Protein AF-A0AAW0B355-F1 (afdb_monomer)

Organism: NCBI:txid297713

Secondary structure (DSSP, 8-state):
---HHHHHHHHHHHHHHHHHHHHHHHHHHTT--------HHHHS-HHHHTTT-SSPPPP-PPP------TTS-TTSPPPPPPSS----SSS-HHHHTTS--EEEE--HHHHHHHHHHHTT--GGG----HHHHHHHHHHT--HHHHHHHHHHHHT-SS-PPEEEEHHHHHHSHHHHHHHHHHHHT--GGG--SB--TTSSHHHHTTTSHHHHHHHHHHHHT-SB--GGG--SS---HHHHHHHHHHHT-HHHHHHHHHHHHHHHHHHHHHHTTB-

pLDDT: mean 82.06, std 14.09, range [40.12, 98.19]

Structure (mmCIF, N/CA/C/O backbone):
data_AF-A0AAW0B355-F1
#
_entry.id   AF-A0AAW0B355-F1
#
loop_
_atom_site.group_PDB
_atom_site.id
_atom_site.type_symbol
_atom_site.label_atom_id
_atom_site.label_alt_id
_atom_site.label_comp_id
_atom_site.label_asym_id
_atom_site.label_entity_id
_atom_site.label_seq_id
_atom_site.pdbx_PDB_ins_code
_atom_site.Cartn_x
_atom_site.Cartn_y
_atom_site.Cartn_z
_atom_site.occupancy
_atom_site.B_iso_or_equiv
_atom_site.auth_seq_id
_atom_site.auth_comp_id
_atom_site.auth_asym_id
_atom_site.auth_atom_id
_atom_site.pdbx_PDB_model_num
ATOM 1 N N . MET A 1 1 ? 23.247 18.434 1.812 1.00 53.25 1 MET A N 1
ATOM 2 C CA . MET A 1 1 ? 24.170 17.277 1.767 1.00 53.25 1 MET A CA 1
ATOM 3 C C . MET A 1 1 ? 23.569 16.167 2.610 1.00 53.25 1 MET A C 1
ATOM 5 O O . MET A 1 1 ? 23.029 16.484 3.659 1.00 53.25 1 MET A O 1
ATOM 9 N N . VAL A 1 2 ? 23.622 14.916 2.149 1.00 69.69 2 VAL A N 1
ATOM 10 C CA . VAL A 1 2 ? 23.112 13.751 2.893 1.00 69.69 2 VAL A CA 1
ATOM 11 C C . VAL A 1 2 ? 24.153 13.313 3.929 1.00 69.69 2 VAL A C 1
ATOM 13 O O . VAL A 1 2 ? 25.317 13.128 3.566 1.00 69.69 2 VAL A O 1
ATOM 16 N N . GLY A 1 3 ? 23.743 13.156 5.190 1.00 64.62 3 GLY A N 1
ATOM 17 C CA . GLY A 1 3 ? 24.621 12.745 6.291 1.00 64.62 3 GLY A CA 1
ATOM 18 C C . GLY A 1 3 ? 25.192 11.322 6.136 1.00 64.62 3 GLY A C 1
ATOM 19 O O . GLY A 1 3 ? 24.607 10.492 5.430 1.00 64.62 3 GLY A O 1
ATOM 20 N N . PRO A 1 4 ? 26.353 11.021 6.747 1.00 66.81 4 PRO A N 1
ATOM 21 C CA . PRO A 1 4 ? 27.031 9.722 6.630 1.00 66.81 4 PRO A CA 1
ATOM 22 C C . PRO A 1 4 ? 26.193 8.530 7.136 1.00 66.81 4 PRO A C 1
ATOM 24 O O . PRO A 1 4 ? 26.295 7.423 6.600 1.00 66.81 4 PRO A O 1
ATOM 27 N N . GLU A 1 5 ? 25.322 8.749 8.118 1.00 66.00 5 GLU A N 1
ATOM 28 C CA . GLU A 1 5 ? 24.354 7.775 8.626 1.00 66.00 5 GLU A CA 1
ATOM 29 C C . GLU A 1 5 ? 23.354 7.342 7.542 1.00 66.00 5 GLU A C 1
ATOM 31 O O . GLU A 1 5 ? 23.170 6.146 7.308 1.00 66.00 5 GLU A O 1
ATOM 36 N N . PHE A 1 6 ? 22.806 8.290 6.778 1.00 71.94 6 PHE A N 1
ATOM 37 C CA . PHE A 1 6 ? 21.876 8.000 5.684 1.00 71.94 6 PHE A CA 1
ATOM 38 C C . PHE A 1 6 ? 22.560 7.319 4.494 1.00 71.94 6 PHE A C 1
ATOM 40 O O . PHE A 1 6 ? 21.936 6.523 3.796 1.00 71.94 6 PHE A O 1
ATOM 47 N N . GLN A 1 7 ? 23.852 7.580 4.270 1.00 69.19 7 GLN A N 1
ATOM 48 C CA . GLN A 1 7 ? 24.634 6.850 3.265 1.00 69.19 7 GLN A CA 1
ATOM 49 C C . GLN A 1 7 ? 24.852 5.387 3.665 1.00 69.19 7 GLN A C 1
ATOM 51 O O . GLN A 1 7 ? 24.827 4.495 2.817 1.00 69.19 7 GLN A O 1
ATOM 56 N N . THR A 1 8 ? 25.071 5.133 4.956 1.00 74.81 8 THR A N 1
ATOM 57 C CA . THR A 1 8 ? 25.239 3.775 5.489 1.00 74.81 8 THR A CA 1
ATOM 58 C C . THR A 1 8 ? 23.931 2.990 5.410 1.00 74.81 8 THR A C 1
ATOM 60 O O . THR A 1 8 ? 23.942 1.834 4.980 1.00 74.81 8 THR A O 1
ATOM 63 N N . GLN A 1 9 ? 22.805 3.634 5.731 1.00 75.19 9 GLN A N 1
ATOM 64 C CA . GLN A 1 9 ? 21.480 3.035 5.589 1.00 75.19 9 GLN A CA 1
ATOM 65 C C . GLN A 1 9 ? 21.186 2.664 4.129 1.00 75.19 9 GLN A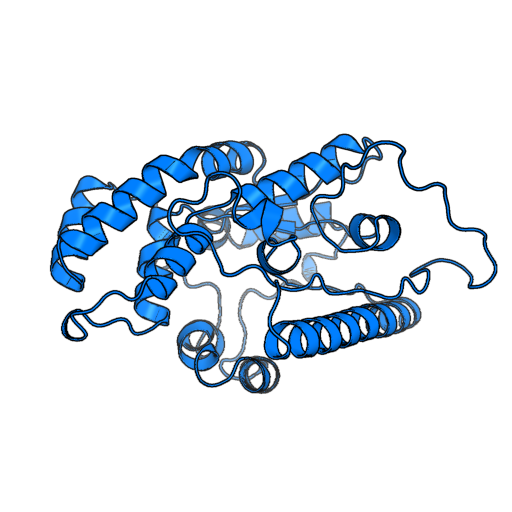 C 1
ATOM 67 O O . GLN A 1 9 ? 20.920 1.502 3.844 1.00 75.19 9 GLN A O 1
ATOM 72 N N . ALA A 1 10 ? 21.386 3.590 3.185 1.00 73.50 10 ALA A N 1
ATOM 73 C CA . ALA A 1 10 ? 21.139 3.337 1.763 1.00 73.50 10 ALA A CA 1
ATOM 74 C C . ALA A 1 10 ? 21.957 2.159 1.196 1.00 73.50 10 ALA A C 1
ATOM 76 O O . ALA A 1 10 ? 21.477 1.400 0.353 1.00 73.50 10 ALA A O 1
ATOM 77 N N . ARG A 1 11 ? 23.196 1.961 1.674 1.00 77.50 11 ARG A N 1
ATOM 78 C CA . ARG A 1 11 ? 24.010 0.783 1.316 1.00 77.50 11 ARG A CA 1
ATOM 79 C C . ARG A 1 11 ? 23.443 -0.516 1.882 1.00 77.50 11 ARG A C 1
ATOM 81 O O . ARG A 1 11 ? 23.601 -1.562 1.257 1.00 77.50 11 ARG A O 1
ATOM 88 N N . THR A 1 12 ? 22.854 -0.466 3.071 1.00 79.75 12 THR A N 1
ATOM 89 C CA . THR A 1 12 ? 22.232 -1.625 3.722 1.00 79.75 12 THR A CA 1
ATOM 90 C C . THR A 1 12 ? 20.947 -2.006 2.993 1.00 79.75 12 THR A C 1
ATOM 92 O O . THR A 1 12 ? 20.800 -3.162 2.601 1.00 79.75 12 THR A O 1
ATOM 95 N N . ASP A 1 13 ? 20.102 -1.022 2.688 1.00 80.94 13 ASP A N 1
ATOM 96 C CA . ASP A 1 13 ? 18.854 -1.207 1.942 1.00 80.94 13 ASP A CA 1
ATOM 97 C C . ASP A 1 13 ? 19.126 -1.773 0.540 1.00 80.94 13 ASP A C 1
ATOM 99 O O . ASP A 1 13 ? 18.519 -2.760 0.129 1.00 80.94 13 ASP A O 1
ATOM 103 N N . GLY A 1 14 ? 20.129 -1.237 -0.169 1.00 80.38 14 GLY A N 1
ATOM 104 C CA . GLY A 1 14 ? 20.528 -1.743 -1.489 1.00 80.38 14 GLY A CA 1
ATOM 105 C C . GLY A 1 14 ? 20.994 -3.207 -1.475 1.00 80.38 14 GLY A C 1
ATOM 106 O O . GLY A 1 14 ? 20.714 -3.968 -2.407 1.00 80.38 14 GLY A O 1
ATOM 107 N N . LYS A 1 15 ? 21.662 -3.642 -0.397 1.00 82.12 15 LYS A N 1
ATOM 108 C CA . LYS A 1 15 ? 22.041 -5.053 -0.209 1.00 82.12 15 LYS A CA 1
ATOM 109 C C . LYS A 1 15 ? 20.830 -5.939 0.066 1.00 82.12 15 LYS A C 1
ATOM 111 O O . LYS A 1 15 ? 20.765 -7.027 -0.499 1.00 82.12 15 LYS A O 1
ATOM 116 N N . ALA A 1 16 ? 19.899 -5.491 0.909 1.00 82.69 16 ALA A N 1
ATOM 117 C CA . ALA A 1 16 ? 18.675 -6.233 1.208 1.00 82.69 16 ALA A CA 1
ATOM 118 C C . ALA A 1 16 ? 17.836 -6.444 -0.061 1.00 82.69 16 ALA A C 1
ATOM 120 O O . ALA A 1 16 ? 17.438 -7.564 -0.365 1.00 82.69 16 ALA A O 1
ATOM 121 N N . LEU A 1 17 ? 17.684 -5.389 -0.859 1.00 84.06 17 LEU A N 1
ATOM 122 C CA . LEU A 1 17 ? 17.022 -5.417 -2.159 1.00 84.06 17 LEU A CA 1
ATOM 123 C C . LEU A 1 17 ? 17.674 -6.399 -3.143 1.00 84.06 17 LEU A C 1
ATOM 125 O O . LEU A 1 17 ? 16.981 -7.199 -3.769 1.00 84.06 17 LEU A O 1
ATOM 129 N N . SER A 1 18 ? 19.007 -6.390 -3.239 1.00 83.06 18 SER A N 1
ATOM 130 C CA . SER A 1 18 ? 19.736 -7.328 -4.108 1.00 83.06 18 SER A CA 1
ATOM 131 C C . SER A 1 18 ? 19.564 -8.785 -3.643 1.00 83.06 18 SER A C 1
ATOM 133 O O . SER A 1 18 ? 19.375 -9.682 -4.459 1.00 83.06 18 SER A O 1
ATOM 135 N N . LEU A 1 19 ? 19.557 -9.028 -2.326 1.00 83.81 19 LEU A N 1
ATOM 136 C CA . LEU A 1 19 ? 19.297 -10.355 -1.759 1.00 83.81 19 LEU A CA 1
ATOM 137 C C . LEU A 1 19 ? 17.866 -10.840 -2.050 1.00 83.81 19 LEU A C 1
ATOM 139 O O . LEU A 1 19 ? 17.654 -12.036 -2.249 1.00 83.81 19 LEU A O 1
ATOM 143 N N . SER A 1 20 ? 16.884 -9.936 -2.069 1.00 83.00 20 SER A N 1
ATOM 144 C CA . SER A 1 20 ? 15.511 -10.269 -2.456 1.00 83.00 20 SER A CA 1
ATOM 145 C C . SER A 1 20 ? 15.433 -10.741 -3.911 1.00 83.00 20 SER A C 1
ATOM 147 O O . SER A 1 20 ? 14.758 -11.735 -4.178 1.00 83.00 20 SER A O 1
ATOM 149 N N . GLU A 1 21 ? 16.159 -10.105 -4.839 1.00 84.75 21 GLU A N 1
ATOM 150 C CA . GLU A 1 21 ? 16.238 -10.557 -6.240 1.00 84.75 21 GLU A CA 1
ATOM 151 C C . GLU A 1 21 ? 16.854 -11.962 -6.368 1.00 84.75 21 GLU A C 1
ATOM 153 O O . GLU A 1 21 ? 16.308 -12.822 -7.070 1.00 84.75 21 GLU A O 1
ATOM 158 N N . ASP A 1 22 ? 17.931 -12.238 -5.627 1.00 83.25 22 ASP A N 1
ATOM 159 C CA . ASP A 1 22 ? 18.553 -13.567 -5.591 1.00 83.25 22 ASP A CA 1
ATOM 160 C C . ASP A 1 22 ? 17.577 -14.635 -5.063 1.00 83.25 22 ASP A C 1
ATOM 162 O O . ASP A 1 22 ? 17.434 -15.708 -5.657 1.00 83.25 22 ASP A O 1
ATOM 166 N N . LYS A 1 23 ? 16.849 -14.338 -3.977 1.00 84.88 23 LYS A N 1
ATOM 167 C CA . LYS A 1 23 ? 15.838 -15.248 -3.413 1.00 84.88 23 LYS A CA 1
ATOM 168 C C . LYS A 1 23 ? 14.703 -15.518 -4.394 1.00 84.88 23 LYS A C 1
ATOM 170 O O . LYS A 1 23 ? 14.298 -16.666 -4.539 1.00 84.88 23 LYS A O 1
ATOM 175 N N . MET A 1 24 ? 14.214 -14.499 -5.099 1.00 86.31 24 MET A N 1
ATOM 176 C CA . MET A 1 24 ? 13.191 -14.696 -6.130 1.00 86.31 24 MET A CA 1
ATOM 177 C C . MET A 1 24 ? 13.683 -15.584 -7.262 1.00 86.31 24 MET A C 1
ATOM 179 O O . MET A 1 24 ? 12.957 -16.480 -7.689 1.00 86.31 24 MET A O 1
ATOM 183 N N . SER A 1 25 ? 14.927 -15.391 -7.704 1.00 82.56 25 SER A N 1
ATOM 184 C CA . SER A 1 25 ? 15.544 -16.253 -8.714 1.00 82.56 25 SER A CA 1
ATOM 185 C C . SER A 1 25 ? 15.546 -17.723 -8.281 1.00 82.56 25 SER A C 1
ATOM 187 O O . SER A 1 25 ? 15.268 -18.600 -9.097 1.00 82.56 25 SER A O 1
ATOM 189 N N . MET A 1 26 ? 15.811 -18.002 -7.000 1.00 83.25 26 MET A N 1
ATOM 190 C CA . MET A 1 26 ? 15.728 -19.356 -6.440 1.00 83.25 26 MET A CA 1
ATOM 191 C C . MET A 1 26 ? 14.283 -19.872 -6.383 1.00 83.25 26 MET A C 1
ATOM 193 O O . MET A 1 26 ? 14.024 -20.991 -6.813 1.00 83.25 26 MET A O 1
ATOM 197 N N . THR A 1 27 ? 13.328 -19.057 -5.929 1.00 85.69 27 THR A N 1
ATOM 198 C CA . THR A 1 27 ? 11.900 -19.420 -5.878 1.00 85.69 27 THR A CA 1
ATOM 199 C C . THR A 1 27 ? 11.357 -19.811 -7.255 1.00 85.69 27 THR A C 1
ATOM 201 O O . THR A 1 27 ? 10.642 -20.807 -7.377 1.00 85.69 27 THR A O 1
ATOM 204 N N . PHE A 1 28 ? 11.750 -19.090 -8.312 1.00 81.25 28 PHE A N 1
ATOM 205 C CA . PHE A 1 28 ? 11.387 -19.449 -9.685 1.00 81.25 28 PHE A CA 1
ATOM 206 C C . PHE A 1 28 ? 11.952 -20.813 -10.105 1.00 81.25 28 PHE A C 1
ATOM 208 O O . PHE A 1 28 ? 11.257 -21.584 -10.765 1.00 81.25 28 PHE A O 1
ATOM 215 N N . GLN A 1 29 ? 13.181 -21.153 -9.697 1.00 82.69 29 GLN A N 1
ATOM 216 C CA . GLN A 1 29 ? 13.779 -22.470 -9.970 1.00 82.69 29 GLN A CA 1
ATOM 217 C C . GLN A 1 29 ? 13.039 -23.613 -9.259 1.00 82.69 29 GLN A C 1
ATOM 219 O O . GLN A 1 29 ? 13.048 -24.742 -9.745 1.00 82.69 29 GLN A O 1
ATOM 224 N N . GLU A 1 30 ? 12.364 -23.323 -8.145 1.00 87.38 30 GLU A N 1
ATOM 225 C CA . GLU A 1 30 ? 11.517 -24.270 -7.410 1.00 87.38 30 GLU A CA 1
ATOM 226 C C . GLU A 1 30 ? 10.091 -24.391 -7.980 1.00 87.38 30 GLU A C 1
ATOM 228 O O . GLU A 1 30 ? 9.255 -25.071 -7.383 1.00 87.38 30 GLU A O 1
ATOM 233 N N . ASN A 1 31 ? 9.794 -23.753 -9.120 1.00 84.38 31 ASN A N 1
ATOM 234 C CA . ASN A 1 31 ? 8.454 -23.688 -9.715 1.00 84.38 31 ASN A CA 1
ATOM 235 C C . ASN A 1 31 ? 7.400 -23.112 -8.747 1.00 84.38 31 ASN A C 1
ATOM 237 O O . ASN A 1 31 ? 6.268 -23.592 -8.667 1.00 84.38 31 ASN A O 1
ATOM 241 N N . ARG A 1 32 ? 7.800 -22.096 -7.973 1.00 85.44 32 ARG A N 1
ATOM 242 C CA . ARG A 1 32 ? 6.951 -21.355 -7.033 1.00 85.44 32 ARG A CA 1
ATOM 243 C C . ARG A 1 32 ? 6.780 -19.910 -7.493 1.00 85.44 32 ARG A C 1
ATOM 245 O O . ARG A 1 32 ? 7.630 -19.368 -8.196 1.00 85.44 32 ARG A O 1
ATOM 252 N N . ILE A 1 33 ? 5.693 -19.281 -7.053 1.00 84.19 33 ILE A N 1
ATOM 253 C CA . ILE A 1 33 ? 5.403 -17.869 -7.322 1.00 84.19 33 ILE A CA 1
ATOM 254 C C . ILE A 1 33 ? 5.944 -17.037 -6.150 1.00 84.19 33 ILE A C 1
ATOM 256 O O . ILE A 1 33 ? 5.463 -17.209 -5.026 1.00 84.19 33 ILE A O 1
ATOM 260 N N . PRO A 1 34 ? 6.946 -16.162 -6.355 1.00 86.88 34 PRO A N 1
ATOM 261 C CA . PRO A 1 34 ? 7.379 -15.248 -5.310 1.00 86.88 34 PRO A CA 1
ATOM 262 C C . PRO A 1 34 ? 6.335 -14.148 -5.087 1.00 86.88 34 PRO A C 1
ATOM 264 O O . PRO A 1 34 ? 5.853 -13.538 -6.038 1.00 86.88 34 PRO A O 1
ATOM 267 N N . ILE A 1 35 ? 6.034 -13.864 -3.820 1.00 86.00 35 ILE A N 1
ATOM 268 C CA . ILE A 1 35 ? 5.217 -12.721 -3.402 1.00 86.00 35 ILE A CA 1
ATOM 269 C C . ILE A 1 35 ? 6.100 -11.818 -2.548 1.00 86.00 35 ILE A C 1
ATOM 271 O O . ILE A 1 35 ? 6.756 -12.285 -1.616 1.00 86.00 35 ILE A O 1
ATOM 275 N N . ILE A 1 36 ? 6.114 -10.529 -2.876 1.00 86.38 36 ILE A N 1
ATOM 276 C CA . ILE A 1 36 ? 6.781 -9.491 -2.090 1.00 86.38 36 ILE A CA 1
ATOM 277 C C . ILE A 1 36 ? 5.729 -8.466 -1.693 1.00 86.38 36 ILE A C 1
ATOM 279 O O . ILE A 1 36 ? 4.906 -8.066 -2.513 1.00 86.38 36 ILE A O 1
ATOM 283 N N . MET A 1 37 ? 5.779 -8.051 -0.432 1.00 85.56 37 MET A N 1
ATOM 284 C CA . MET A 1 37 ? 5.008 -6.932 0.086 1.00 85.56 37 MET A CA 1
ATOM 285 C C . MET A 1 37 ? 5.988 -5.836 0.483 1.00 85.56 37 MET A C 1
ATOM 287 O O . MET A 1 37 ? 6.971 -6.105 1.173 1.00 85.56 37 MET A O 1
ATOM 291 N N . ASP A 1 38 ? 5.722 -4.623 0.018 1.00 86.00 38 ASP A N 1
ATOM 292 C CA . ASP A 1 38 ? 6.454 -3.426 0.405 1.00 86.00 38 ASP A CA 1
ATOM 293 C C . ASP A 1 38 ? 5.517 -2.217 0.303 1.00 86.00 38 ASP A C 1
ATOM 295 O O . ASP A 1 38 ? 4.464 -2.279 -0.340 1.00 86.00 38 ASP A O 1
ATOM 299 N N . HIS A 1 39 ? 5.906 -1.106 0.913 1.00 87.62 39 HIS A N 1
ATOM 300 C CA . HIS A 1 39 ? 5.201 0.156 0.767 1.00 87.62 39 HIS A CA 1
ATOM 301 C C . HIS A 1 39 ? 5.851 0.985 -0.347 1.00 87.62 39 HIS A C 1
ATOM 303 O O . HIS A 1 39 ? 7.046 1.276 -0.256 1.00 87.62 39 HIS A O 1
ATOM 309 N N . PRO A 1 40 ? 5.104 1.453 -1.368 1.00 90.75 40 PRO A N 1
ATOM 310 C CA . PRO A 1 40 ? 5.683 2.201 -2.485 1.00 90.75 40 PRO A CA 1
ATOM 311 C C . PRO A 1 40 ? 6.549 3.386 -2.052 1.00 90.75 40 PRO A C 1
ATOM 313 O O . PRO A 1 40 ? 7.611 3.605 -2.626 1.00 90.75 40 PRO A O 1
ATOM 316 N N . HIS A 1 41 ? 6.165 4.104 -0.993 1.00 89.69 41 HIS A N 1
ATOM 317 C CA . HIS A 1 41 ? 6.932 5.237 -0.471 1.00 89.69 41 HIS A CA 1
ATOM 318 C C . HIS A 1 41 ? 8.336 4.874 0.053 1.00 89.69 41 HIS A C 1
ATOM 320 O O . HIS A 1 41 ? 9.183 5.756 0.179 1.00 89.69 41 HIS A O 1
ATOM 326 N N . LEU A 1 42 ? 8.616 3.600 0.347 1.00 88.31 42 LEU A N 1
ATOM 327 C CA . LEU A 1 42 ? 9.955 3.117 0.709 1.00 88.31 42 LEU A CA 1
ATOM 328 C C . LEU A 1 42 ? 10.843 2.873 -0.519 1.00 88.31 42 LEU A C 1
ATOM 330 O O . LEU A 1 42 ? 12.065 2.835 -0.395 1.00 88.31 42 LEU A O 1
ATOM 334 N N . LEU A 1 43 ? 10.237 2.769 -1.704 1.00 90.94 43 LEU A N 1
ATOM 335 C CA . LEU A 1 43 ? 10.898 2.512 -2.985 1.00 90.94 43 LEU A CA 1
ATOM 336 C C . LEU A 1 43 ? 11.043 3.776 -3.852 1.00 90.94 43 LEU A C 1
ATOM 338 O O . LEU A 1 43 ? 11.649 3.733 -4.925 1.00 90.94 43 LEU A O 1
ATOM 342 N N . MET A 1 44 ? 10.520 4.918 -3.393 1.00 91.38 44 MET A N 1
ATOM 343 C CA . MET A 1 44 ? 10.627 6.200 -4.093 1.00 91.38 44 MET A CA 1
ATOM 344 C C . MET A 1 44 ? 11.858 7.004 -3.637 1.00 91.38 44 MET A C 1
ATOM 346 O O . MET A 1 44 ? 12.170 7.058 -2.443 1.00 91.38 44 MET A O 1
ATOM 350 N N . PRO A 1 45 ? 12.529 7.732 -4.547 1.00 90.69 45 PRO A N 1
ATOM 351 C CA . PRO A 1 45 ? 13.470 8.782 -4.174 1.00 90.69 45 PRO A CA 1
ATOM 352 C C . PRO A 1 45 ? 12.824 9.822 -3.244 1.00 90.69 45 PRO A C 1
ATOM 354 O O . PRO A 1 45 ? 11.696 10.257 -3.476 1.00 90.69 45 PRO A O 1
ATOM 357 N N . THR A 1 46 ? 13.554 10.318 -2.235 1.00 88.75 46 THR A N 1
ATOM 358 C CA . THR A 1 46 ? 13.010 11.333 -1.307 1.00 88.75 46 THR A CA 1
ATOM 359 C C . THR A 1 46 ? 12.589 12.626 -2.014 1.00 88.75 46 THR A C 1
ATOM 361 O O . THR A 1 46 ? 11.690 13.314 -1.545 1.00 88.75 46 THR A O 1
ATOM 364 N N . SER A 1 47 ? 13.186 12.952 -3.166 1.00 89.00 47 SER A N 1
ATOM 365 C CA . SER A 1 47 ? 12.746 14.076 -4.003 1.00 89.00 47 SER A CA 1
ATOM 366 C C . SER A 1 47 ? 11.306 13.912 -4.496 1.00 89.00 47 SER A C 1
ATOM 368 O O . SER A 1 47 ? 10.558 14.884 -4.520 1.00 89.00 47 SER A O 1
ATOM 370 N N . ILE A 1 48 ? 10.905 12.686 -4.838 1.00 90.69 48 ILE A N 1
ATOM 371 C CA . ILE A 1 48 ? 9.531 12.366 -5.236 1.00 90.69 48 ILE A CA 1
ATOM 372 C C . ILE A 1 48 ? 8.612 12.389 -4.012 1.00 90.69 48 ILE A C 1
ATOM 374 O O . ILE A 1 48 ? 7.541 12.986 -4.078 1.00 90.69 48 ILE A O 1
ATOM 378 N N . LEU A 1 49 ? 9.044 11.825 -2.876 1.00 89.62 49 LEU A N 1
ATOM 379 C CA . LEU A 1 49 ? 8.268 11.852 -1.625 1.00 89.62 49 LEU A CA 1
ATOM 380 C C . LEU A 1 49 ? 7.951 13.277 -1.154 1.00 89.62 49 LEU A C 1
ATOM 382 O O . LEU A 1 49 ? 6.848 13.540 -0.692 1.00 89.62 49 LEU A O 1
ATOM 386 N N . ASN A 1 50 ? 8.911 14.192 -1.289 1.00 91.88 50 ASN A N 1
ATOM 387 C CA . ASN A 1 50 ? 8.776 15.573 -0.828 1.00 91.88 50 ASN A CA 1
ATOM 388 C C . ASN A 1 50 ? 8.071 16.494 -1.835 1.00 91.88 50 ASN A C 1
ATOM 390 O O . ASN A 1 50 ? 7.936 17.689 -1.568 1.00 91.88 50 ASN A O 1
ATOM 394 N N . THR A 1 51 ? 7.647 15.981 -2.994 1.00 90.62 51 THR A N 1
ATOM 395 C CA . THR A 1 51 ? 6.921 16.791 -3.978 1.00 90.62 51 THR A CA 1
ATOM 396 C C . THR A 1 51 ? 5.546 17.144 -3.410 1.00 90.62 51 THR A C 1
ATOM 398 O O . THR A 1 51 ? 4.741 16.259 -3.128 1.00 90.62 51 THR A O 1
ATOM 401 N N . ASP A 1 52 ? 5.292 18.441 -3.222 1.00 88.12 52 ASP A N 1
ATOM 402 C CA . ASP A 1 52 ? 4.071 18.983 -2.606 1.00 88.12 52 ASP A CA 1
ATOM 403 C C . ASP A 1 52 ? 3.816 18.487 -1.164 1.00 88.12 52 ASP A C 1
ATOM 405 O O . ASP A 1 52 ? 2.668 18.411 -0.719 1.00 88.12 52 ASP A O 1
ATOM 409 N N . ALA A 1 53 ? 4.869 18.104 -0.432 1.00 90.31 53 ALA A N 1
ATOM 410 C CA . ALA A 1 53 ? 4.760 17.694 0.968 1.00 90.31 53 ALA A CA 1
ATOM 411 C C . ALA A 1 53 ? 4.702 18.916 1.893 1.00 90.31 53 ALA A C 1
ATOM 413 O O . ALA A 1 53 ? 5.555 19.806 1.819 1.00 90.31 53 ALA A O 1
ATOM 414 N N . ARG A 1 54 ? 3.724 18.939 2.802 1.00 90.19 54 ARG A N 1
ATOM 415 C CA . ARG A 1 54 ? 3.636 19.960 3.855 1.00 90.19 54 ARG A CA 1
ATOM 416 C C . ARG A 1 54 ? 4.669 19.720 4.955 1.00 90.19 54 ARG A C 1
ATOM 418 O O . ARG A 1 54 ? 5.196 20.681 5.510 1.00 90.19 54 ARG A O 1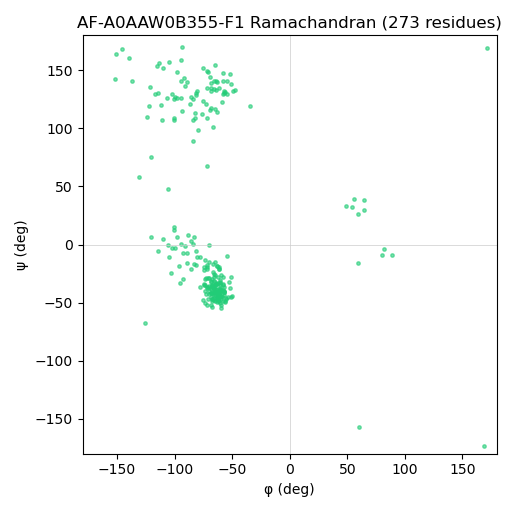
ATOM 425 N N . TYR A 1 55 ? 4.967 18.455 5.232 1.00 89.69 55 TYR A N 1
ATOM 426 C CA . TYR A 1 55 ? 5.915 17.998 6.242 1.00 89.69 55 TYR A CA 1
ATOM 427 C C . TYR A 1 55 ? 7.020 17.164 5.566 1.00 89.69 55 TYR A C 1
ATOM 429 O O . TYR A 1 55 ? 7.014 15.928 5.631 1.00 89.69 55 TYR A O 1
ATOM 437 N N . PRO A 1 56 ? 7.965 17.823 4.861 1.00 89.31 56 PRO A N 1
ATOM 438 C CA . PRO A 1 56 ? 8.953 17.140 4.034 1.00 89.31 56 PRO A CA 1
ATOM 439 C C . PRO A 1 56 ? 9.913 16.294 4.872 1.00 89.31 56 PRO A C 1
ATOM 441 O O . PRO A 1 56 ? 10.402 16.718 5.920 1.00 89.31 56 PRO A O 1
ATOM 444 N N . ARG A 1 57 ? 10.263 15.111 4.360 1.00 83.44 57 ARG A N 1
ATOM 445 C CA . ARG A 1 57 ? 11.266 14.245 4.981 1.00 83.44 57 ARG A CA 1
ATOM 446 C C . ARG A 1 57 ? 12.679 14.753 4.741 1.00 83.44 57 ARG A C 1
ATOM 448 O O . ARG A 1 57 ? 12.997 15.345 3.707 1.00 83.44 57 ARG A O 1
ATOM 455 N N . VAL A 1 58 ? 13.567 14.425 5.675 1.00 84.88 58 VAL A N 1
ATOM 456 C CA . VAL A 1 58 ? 15.009 14.616 5.495 1.00 84.88 58 VAL A CA 1
ATOM 457 C C . VAL A 1 58 ? 15.469 13.847 4.257 1.00 84.88 58 VAL A C 1
ATOM 459 O O . VAL A 1 58 ? 15.185 12.657 4.121 1.00 84.88 58 VAL A O 1
ATOM 462 N N . LEU A 1 59 ? 16.193 14.527 3.362 1.00 83.62 59 LEU A N 1
ATOM 463 C CA . LEU A 1 59 ? 16.743 13.924 2.148 1.00 83.62 59 LEU A CA 1
ATOM 464 C C . LEU A 1 59 ? 17.674 12.757 2.494 1.00 83.62 59 LEU A C 1
ATOM 466 O O . LEU A 1 59 ? 18.675 12.939 3.192 1.00 83.62 59 LEU A O 1
ATOM 470 N N . ARG A 1 60 ? 17.368 11.574 1.956 1.00 81.81 60 ARG A N 1
ATOM 471 C CA . ARG A 1 60 ? 18.175 10.360 2.124 1.00 81.81 60 ARG A CA 1
ATOM 472 C C . ARG A 1 60 ? 18.953 10.044 0.851 1.00 81.81 60 ARG A C 1
ATOM 474 O O . ARG A 1 60 ? 18.594 10.479 -0.243 1.00 81.81 60 ARG A O 1
ATOM 481 N N . ALA A 1 61 ? 20.044 9.297 1.001 1.00 85.12 61 ALA A N 1
ATOM 482 C CA . ALA A 1 61 ? 20.744 8.735 -0.146 1.00 85.12 61 ALA A CA 1
ATOM 483 C C . ALA A 1 61 ? 19.848 7.670 -0.787 1.00 85.12 61 ALA A C 1
ATOM 485 O O . ALA A 1 61 ? 19.209 6.895 -0.080 1.00 85.12 61 ALA A O 1
ATOM 486 N N . VAL A 1 62 ? 19.807 7.646 -2.117 1.00 85.25 62 VAL A N 1
ATOM 487 C CA . VAL A 1 62 ? 19.025 6.660 -2.863 1.00 85.25 62 VAL A CA 1
ATOM 488 C C . VAL A 1 62 ? 19.762 5.315 -2.816 1.00 85.25 62 VAL A C 1
ATOM 490 O O . VAL A 1 62 ? 20.939 5.272 -3.194 1.00 85.25 62 VAL A O 1
ATOM 493 N N . PRO A 1 63 ? 19.126 4.227 -2.339 1.00 85.56 63 PRO A N 1
ATOM 494 C CA . PRO A 1 63 ? 19.712 2.894 -2.394 1.00 85.56 63 PRO A CA 1
ATOM 495 C C . PRO A 1 63 ? 20.037 2.494 -3.834 1.00 85.56 63 PRO A C 1
ATOM 497 O O . PRO A 1 63 ? 19.335 2.862 -4.771 1.00 85.56 63 PRO A O 1
ATOM 500 N N . THR A 1 64 ? 21.098 1.713 -4.024 1.00 83.31 64 THR A N 1
ATOM 501 C CA . THR A 1 64 ? 21.415 1.126 -5.333 1.00 83.31 64 THR A CA 1
ATOM 502 C C . THR A 1 64 ? 21.220 -0.379 -5.256 1.00 83.31 64 THR A C 1
ATOM 504 O O . THR A 1 64 ? 21.879 -1.048 -4.460 1.00 83.31 64 THR A O 1
ATOM 507 N N . MET A 1 65 ? 20.328 -0.905 -6.093 1.00 81.38 65 MET A N 1
ATOM 508 C CA . MET A 1 65 ? 20.181 -2.338 -6.329 1.00 81.38 65 MET A CA 1
ATOM 509 C C . MET A 1 65 ? 21.079 -2.742 -7.499 1.00 81.38 65 MET A C 1
ATOM 511 O O . MET A 1 65 ? 21.134 -2.052 -8.519 1.00 81.38 65 MET A O 1
ATOM 515 N N . LYS A 1 66 ? 21.781 -3.869 -7.366 1.00 79.38 66 LYS A N 1
ATOM 516 C CA . LYS A 1 66 ? 22.455 -4.486 -8.507 1.00 79.38 66 LYS A CA 1
ATOM 517 C C . LYS A 1 66 ? 21.424 -5.304 -9.279 1.00 79.38 66 LYS A C 1
ATOM 519 O O . LYS A 1 66 ? 20.987 -6.316 -8.759 1.00 79.38 66 LYS A O 1
ATOM 524 N N . ASP A 1 67 ? 21.099 -4.893 -10.500 1.00 77.50 67 ASP A N 1
ATOM 525 C CA . ASP A 1 67 ? 20.268 -5.694 -11.402 1.00 77.50 67 ASP A CA 1
ATOM 526 C C . ASP A 1 67 ? 21.010 -6.997 -11.772 1.00 77.50 67 ASP A C 1
ATOM 528 O O . ASP A 1 67 ? 22.096 -6.963 -12.364 1.00 77.50 67 ASP A O 1
ATOM 532 N N . THR A 1 68 ? 20.457 -8.147 -11.378 1.00 77.94 68 THR A N 1
ATOM 533 C CA . THR A 1 68 ? 21.018 -9.479 -11.668 1.00 77.94 68 THR A CA 1
ATOM 534 C C . THR A 1 68 ? 20.338 -10.208 -12.823 1.00 77.94 68 THR A C 1
ATOM 536 O O . THR A 1 68 ? 20.621 -11.385 -13.062 1.00 77.94 68 THR A O 1
ATOM 539 N N . PHE A 1 69 ? 19.516 -9.508 -13.602 1.00 74.94 69 PHE A N 1
ATOM 540 C CA . PHE A 1 69 ? 18.807 -10.057 -14.752 1.00 74.94 69 PHE A CA 1
ATOM 541 C C . PHE A 1 69 ? 17.783 -11.151 -14.391 1.00 74.94 69 PHE A C 1
ATOM 543 O O . PHE A 1 69 ? 17.636 -12.106 -15.147 1.00 74.94 69 PHE A O 1
ATOM 550 N N . LEU A 1 70 ? 17.054 -11.013 -13.267 1.00 76.19 70 LEU A N 1
ATOM 551 C CA . LEU A 1 70 ? 15.935 -11.886 -12.861 1.00 76.19 70 LEU A CA 1
ATOM 552 C C . LEU A 1 70 ? 15.110 -12.400 -14.056 1.00 76.19 70 LEU A C 1
ATOM 554 O O . LEU A 1 70 ? 14.533 -11.609 -14.802 1.00 76.19 70 LEU A O 1
ATOM 558 N N . GLY A 1 71 ? 15.061 -13.722 -14.232 1.00 67.00 71 GLY A N 1
ATOM 559 C CA . GLY A 1 71 ? 14.300 -14.378 -15.303 1.00 67.00 71 GLY A CA 1
ATOM 560 C C . GLY A 1 71 ? 14.988 -14.441 -16.675 1.00 67.00 71 GLY A C 1
ATOM 561 O O . GLY A 1 71 ? 14.458 -15.085 -17.577 1.00 67.00 71 GLY A O 1
ATOM 562 N N . LEU A 1 72 ? 16.172 -13.844 -16.847 1.00 68.94 72 LEU A N 1
ATOM 563 C CA . LEU A 1 72 ? 16.954 -13.908 -18.084 1.00 68.94 72 LEU A CA 1
ATOM 564 C C . LEU A 1 72 ? 18.230 -14.753 -17.919 1.00 68.94 72 LEU A C 1
ATOM 566 O O . LEU A 1 72 ? 18.819 -14.822 -16.836 1.00 68.94 72 LEU A O 1
ATOM 570 N N . PRO A 1 73 ? 18.725 -15.384 -19.000 1.00 65.50 73 PRO A N 1
ATOM 571 C CA . PRO A 1 73 ? 20.050 -15.989 -18.996 1.00 65.50 73 PRO A CA 1
ATOM 572 C C . PRO A 1 73 ? 21.117 -14.914 -18.747 1.00 65.50 73 PRO A C 1
ATOM 574 O O . PRO A 1 73 ? 21.123 -13.890 -19.427 1.00 65.50 73 PRO A O 1
ATOM 577 N N . LYS A 1 74 ? 22.091 -15.185 -17.865 1.00 61.19 74 LYS A N 1
ATOM 578 C CA . LYS A 1 74 ? 23.187 -14.259 -17.480 1.00 61.19 74 LYS A CA 1
ATOM 579 C C . LYS A 1 74 ? 24.027 -13.692 -18.644 1.00 61.19 74 LYS A C 1
ATOM 581 O O . LYS A 1 74 ? 24.843 -12.805 -18.426 1.00 61.19 74 LYS A O 1
ATOM 586 N N . ASN A 1 75 ? 23.845 -14.214 -19.858 1.00 60.28 75 ASN A N 1
ATOM 587 C CA . ASN A 1 75 ? 24.627 -13.897 -21.051 1.00 60.28 75 ASN A CA 1
ATOM 588 C C . ASN A 1 75 ? 23.842 -13.091 -22.107 1.00 60.28 75 ASN A C 1
ATOM 590 O O . ASN A 1 75 ? 24.365 -12.882 -23.201 1.00 60.28 75 ASN A O 1
ATOM 594 N N . GLN A 1 76 ? 22.597 -12.678 -21.838 1.00 55.88 76 GLN A N 1
ATOM 595 C CA . GLN A 1 76 ? 21.842 -11.818 -22.756 1.00 55.88 76 GLN A CA 1
ATOM 596 C C . GLN A 1 76 ? 22.087 -10.332 -22.479 1.00 55.88 76 GLN A C 1
ATOM 598 O O . GLN A 1 76 ? 22.172 -9.893 -21.335 1.00 55.88 76 GLN A O 1
ATOM 603 N N . VAL A 1 77 ? 22.201 -9.562 -23.565 1.00 53.53 77 VAL A N 1
ATOM 604 C CA . VAL A 1 77 ? 22.266 -8.098 -23.536 1.00 53.53 77 VAL A CA 1
ATOM 605 C C . VAL A 1 77 ? 20.941 -7.574 -22.993 1.00 53.53 77 VAL A C 1
ATOM 607 O O . VAL A 1 77 ? 19.879 -8.024 -23.424 1.00 53.53 77 VAL A O 1
ATOM 610 N N . SER A 1 78 ? 21.022 -6.641 -22.044 1.00 52.06 78 SER A N 1
ATOM 611 C CA . SER A 1 78 ? 19.857 -5.996 -21.444 1.00 52.06 78 SER A CA 1
ATOM 612 C C . SER A 1 78 ? 18.897 -5.503 -22.534 1.00 52.06 78 SER A C 1
ATOM 614 O O . SER A 1 78 ? 19.361 -4.834 -23.465 1.00 52.06 78 SER A O 1
ATOM 616 N N . PRO A 1 79 ? 17.583 -5.784 -22.440 1.00 53.75 79 PRO A N 1
ATOM 617 C CA . PRO A 1 79 ? 16.599 -5.076 -23.247 1.00 53.75 79 PRO A CA 1
ATOM 618 C C . PRO A 1 79 ? 16.798 -3.567 -23.074 1.00 53.75 79 PRO A C 1
ATOM 620 O O . PRO A 1 79 ? 17.211 -3.120 -21.997 1.00 53.75 79 PRO A O 1
ATOM 623 N N . ALA A 1 80 ? 16.535 -2.795 -24.129 1.00 52.62 80 ALA A N 1
ATOM 624 C CA . ALA A 1 80 ? 16.577 -1.343 -24.045 1.00 52.62 80 ALA A CA 1
ATOM 625 C C . ALA A 1 80 ? 15.664 -0.876 -22.900 1.00 52.62 80 ALA A C 1
ATOM 627 O O . ALA A 1 80 ? 14.514 -1.310 -22.803 1.00 52.62 80 ALA A O 1
ATOM 628 N N . VAL A 1 81 ? 16.206 -0.029 -22.022 1.00 54.19 81 VAL A N 1
ATOM 629 C CA . VAL A 1 81 ? 15.420 0.704 -21.025 1.00 54.19 81 VAL A CA 1
ATOM 630 C C . VAL A 1 81 ? 14.360 1.497 -21.801 1.00 54.19 81 VAL A C 1
ATOM 632 O O . VAL A 1 81 ? 14.734 2.110 -22.807 1.00 54.19 81 VAL A O 1
ATOM 635 N N . PRO A 1 82 ? 13.069 1.457 -21.420 1.00 54.47 82 PRO A N 1
ATOM 636 C CA . PRO A 1 82 ? 12.056 2.300 -22.048 1.00 54.47 82 PRO A CA 1
ATOM 637 C C . PRO A 1 82 ? 12.557 3.749 -22.130 1.00 54.47 82 PRO A C 1
ATOM 639 O O . PRO A 1 82 ? 13.108 4.268 -21.163 1.00 54.47 82 PRO A O 1
ATOM 642 N N . GLU A 1 83 ? 12.417 4.395 -23.292 1.00 50.72 83 GLU A N 1
ATOM 643 C CA . GLU A 1 83 ? 12.942 5.756 -23.516 1.00 50.72 83 GLU A CA 1
ATOM 644 C C . GLU A 1 83 ? 12.286 6.808 -22.604 1.00 50.72 83 GLU A C 1
ATOM 646 O O . GLU A 1 83 ? 12.841 7.886 -22.388 1.00 50.72 83 GLU A O 1
ATOM 651 N N . GLU A 1 84 ? 11.125 6.489 -22.034 1.00 59.94 84 GLU A N 1
ATOM 652 C CA . GLU A 1 84 ? 10.404 7.336 -21.097 1.00 59.94 84 GLU A CA 1
ATOM 653 C C . GLU A 1 84 ? 10.666 6.864 -19.664 1.00 59.94 84 GLU A C 1
ATOM 655 O O . GLU A 1 84 ? 10.468 5.697 -19.334 1.00 59.94 84 GLU A O 1
ATOM 660 N N . ASN A 1 85 ? 11.100 7.781 -18.796 1.00 68.44 85 ASN A N 1
ATOM 661 C CA . ASN A 1 85 ? 11.299 7.537 -17.366 1.00 68.44 85 ASN A CA 1
ATOM 662 C C . ASN A 1 85 ? 9.939 7.400 -16.649 1.00 68.44 85 ASN A C 1
ATOM 664 O O . ASN A 1 85 ? 9.527 8.282 -15.898 1.00 68.44 85 ASN A O 1
ATOM 668 N N . ILE A 1 86 ? 9.208 6.325 -16.958 1.00 87.25 86 ILE A N 1
ATOM 669 C CA . ILE A 1 86 ? 7.894 5.999 -16.387 1.00 87.25 86 ILE A CA 1
ATOM 670 C C . ILE A 1 86 ? 8.003 5.287 -15.039 1.00 87.25 86 ILE A C 1
ATOM 672 O O . ILE A 1 86 ? 7.020 5.240 -14.311 1.00 87.25 86 ILE A O 1
ATOM 676 N N . ASN A 1 87 ? 9.167 4.738 -14.686 1.00 90.62 87 ASN A N 1
ATOM 677 C CA . ASN A 1 87 ? 9.395 4.103 -13.393 1.00 90.62 87 ASN A CA 1
ATOM 678 C C . ASN A 1 87 ? 9.583 5.174 -12.298 1.00 90.62 87 ASN A C 1
ATOM 680 O O . ASN A 1 87 ? 10.591 5.880 -12.297 1.00 90.62 87 ASN A O 1
ATOM 684 N N . PRO A 1 88 ? 8.650 5.306 -11.336 1.00 92.12 88 PRO A N 1
ATOM 685 C CA . PRO A 1 88 ? 8.759 6.316 -10.286 1.00 92.12 88 PRO A CA 1
ATOM 686 C C . PRO A 1 88 ? 9.751 5.927 -9.177 1.00 92.12 88 PRO A C 1
ATOM 688 O O . PRO A 1 88 ? 10.059 6.745 -8.310 1.00 92.12 88 PRO A O 1
ATOM 691 N N . THR A 1 89 ? 10.222 4.680 -9.159 1.00 92.44 89 THR A N 1
ATOM 692 C CA . THR A 1 89 ? 11.045 4.122 -8.083 1.00 92.44 89 THR A CA 1
ATOM 693 C C . THR A 1 89 ? 12.536 4.259 -8.381 1.00 92.44 89 THR A C 1
ATOM 695 O O . THR A 1 89 ? 12.950 4.574 -9.493 1.00 92.44 89 THR A O 1
ATOM 698 N N . PHE A 1 90 ? 13.377 3.980 -7.386 1.00 90.50 90 PHE A N 1
ATOM 699 C CA . PHE A 1 90 ? 14.816 3.813 -7.616 1.00 90.50 90 PHE A CA 1
ATOM 700 C C . PHE A 1 90 ? 15.212 2.386 -8.038 1.00 90.50 90 PHE A C 1
ATOM 702 O O . PHE A 1 90 ? 16.404 2.089 -8.157 1.00 90.50 90 PHE A O 1
ATOM 709 N N . LEU A 1 91 ? 14.244 1.479 -8.214 1.00 90.00 91 LEU A N 1
ATOM 710 C CA . LEU A 1 91 ? 14.514 0.118 -8.665 1.00 90.00 91 LEU A CA 1
ATOM 711 C C . LEU A 1 91 ? 14.914 0.118 -10.147 1.00 90.00 91 LEU A C 1
ATOM 713 O O . LEU A 1 91 ? 14.411 0.946 -10.904 1.00 90.00 91 LEU A O 1
ATOM 717 N N . PRO A 1 92 ? 15.763 -0.820 -10.600 1.00 87.31 92 PRO A N 1
ATOM 718 C CA . PRO A 1 92 ? 16.020 -1.004 -12.025 1.00 87.31 92 PRO A CA 1
ATOM 719 C C . PRO A 1 92 ? 14.713 -1.280 -12.779 1.00 87.31 92 PRO A C 1
ATOM 721 O O . PRO A 1 92 ? 13.953 -2.152 -12.363 1.00 87.31 92 PRO A O 1
ATOM 724 N N . ASP A 1 93 ? 14.463 -0.600 -13.901 1.00 85.88 93 ASP A N 1
ATOM 725 C CA . ASP A 1 93 ? 13.215 -0.723 -14.679 1.00 85.88 93 ASP A CA 1
ATOM 726 C C . ASP A 1 93 ? 12.846 -2.170 -14.992 1.00 85.88 93 ASP A C 1
ATOM 728 O O . ASP A 1 93 ? 11.705 -2.594 -14.823 1.00 85.88 93 ASP A O 1
ATOM 732 N N . ARG A 1 94 ? 13.836 -2.954 -15.418 1.00 83.69 94 ARG A N 1
ATOM 733 C CA . ARG A 1 94 ? 13.663 -4.369 -15.744 1.00 83.69 94 ARG A CA 1
ATOM 734 C C . ARG A 1 94 ? 13.156 -5.169 -14.543 1.00 83.69 94 ARG A C 1
ATOM 736 O O . ARG A 1 94 ? 12.317 -6.047 -14.709 1.00 83.69 94 ARG A O 1
ATOM 743 N N . PHE A 1 95 ? 13.661 -4.862 -13.352 1.00 86.00 95 PHE A N 1
ATOM 744 C CA . PHE A 1 95 ? 13.224 -5.483 -12.110 1.00 86.00 95 PHE A CA 1
ATOM 745 C C . PHE A 1 95 ? 11.840 -4.971 -11.699 1.00 86.00 95 PHE A C 1
ATOM 747 O O . PHE A 1 95 ? 10.942 -5.779 -11.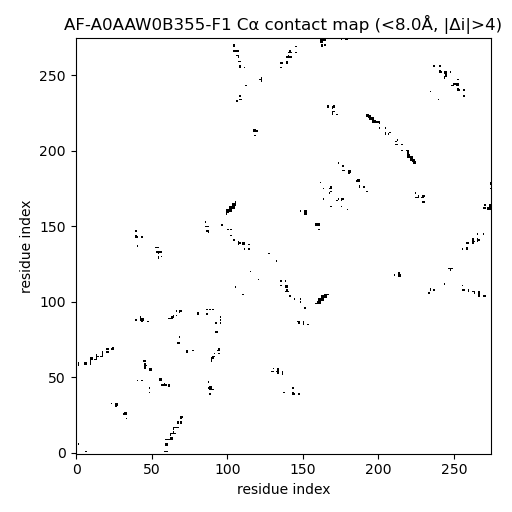483 1.00 86.00 95 PHE A O 1
ATOM 754 N N . PHE A 1 96 ? 11.635 -3.651 -11.664 1.00 89.06 96 PHE A N 1
ATOM 755 C CA . PHE A 1 96 ? 10.355 -3.025 -11.319 1.00 89.06 96 PHE A CA 1
ATOM 756 C C . PHE A 1 96 ? 9.204 -3.566 -12.170 1.00 89.06 96 PHE A C 1
ATOM 758 O O . PHE A 1 96 ? 8.171 -3.950 -11.639 1.00 89.06 96 PHE A O 1
ATOM 765 N N . PHE A 1 97 ? 9.406 -3.691 -13.479 1.00 88.25 97 PHE A N 1
ATOM 766 C CA . PHE A 1 97 ? 8.382 -4.178 -14.397 1.00 88.25 97 PHE A CA 1
ATOM 767 C C . PHE A 1 97 ? 8.346 -5.702 -14.578 1.00 88.25 97 PHE A C 1
ATOM 769 O O . PHE A 1 97 ? 7.622 -6.196 -15.439 1.00 88.25 97 PHE A O 1
ATOM 776 N N . SER A 1 98 ? 9.109 -6.460 -13.786 1.00 85.81 98 SER A N 1
ATOM 777 C CA . SER A 1 98 ? 9.002 -7.927 -13.763 1.00 85.81 98 SER A CA 1
ATOM 778 C C . SER A 1 98 ? 7.831 -8.435 -12.909 1.00 85.81 98 SER A C 1
ATOM 780 O O . SER A 1 98 ? 7.499 -9.618 -12.962 1.00 85.81 98 SER A O 1
ATOM 782 N N . PHE A 1 99 ? 7.200 -7.550 -12.132 1.00 88.31 99 PHE A N 1
ATOM 783 C CA . PHE A 1 99 ? 6.111 -7.883 -11.216 1.00 88.31 99 PHE A CA 1
ATOM 784 C C . PHE A 1 99 ? 4.728 -7.689 -11.837 1.00 88.31 99 PHE A C 1
ATOM 786 O O . PHE A 1 99 ? 4.544 -6.896 -12.752 1.00 88.31 99 PHE A O 1
ATOM 793 N N . THR A 1 100 ? 3.730 -8.362 -11.263 1.00 91.25 100 THR A N 1
ATOM 794 C CA . THR A 1 100 ? 2.317 -7.975 -11.391 1.00 91.25 100 THR A CA 1
ATOM 795 C C . THR A 1 100 ? 1.914 -7.248 -10.106 1.00 91.25 100 THR A C 1
ATOM 797 O O . THR A 1 100 ? 1.842 -7.898 -9.061 1.00 91.25 100 THR A O 1
ATOM 800 N N . PRO A 1 101 ? 1.700 -5.920 -10.123 1.00 94.62 101 PRO A N 1
ATOM 801 C CA . PRO A 1 101 ? 1.374 -5.182 -8.908 1.00 94.62 101 PRO A CA 1
ATOM 802 C C . PRO A 1 101 ? -0.013 -5.542 -8.379 1.00 94.62 101 PRO A C 1
ATOM 804 O O . PRO A 1 101 ? -0.995 -5.490 -9.120 1.00 94.62 101 PRO A O 1
ATOM 807 N N . ILE A 1 102 ? -0.088 -5.820 -7.078 1.00 96.69 102 ILE A N 1
ATOM 808 C CA . ILE A 1 102 ? -1.334 -5.873 -6.310 1.00 96.69 102 ILE A CA 1
ATOM 809 C C . ILE A 1 102 ? -1.307 -4.670 -5.369 1.00 96.69 102 ILE A C 1
ATOM 811 O O . ILE A 1 102 ? -0.520 -4.625 -4.426 1.00 96.69 102 ILE A O 1
ATOM 815 N N . ILE A 1 103 ? -2.127 -3.669 -5.661 1.00 97.19 103 ILE A N 1
ATOM 816 C CA . ILE A 1 103 ? -2.168 -2.395 -4.948 1.00 97.19 103 ILE A CA 1
ATOM 817 C C . ILE A 1 103 ? -3.350 -2.426 -3.987 1.00 97.19 103 ILE A C 1
ATOM 819 O O . ILE A 1 103 ? -4.506 -2.334 -4.399 1.00 97.19 103 ILE A O 1
ATOM 823 N N . THR A 1 104 ? -3.059 -2.545 -2.696 1.00 96.06 104 THR A N 1
ATOM 824 C CA . THR A 1 104 ? -4.079 -2.462 -1.650 1.00 96.06 104 THR A CA 1
ATOM 825 C C . THR A 1 104 ? -4.353 -1.008 -1.293 1.00 96.06 104 THR A C 1
ATOM 827 O O . THR A 1 104 ? -3.429 -0.291 -0.910 1.00 96.06 104 THR A O 1
ATOM 830 N N . ILE A 1 105 ? -5.612 -0.585 -1.361 1.00 96.81 105 ILE A N 1
ATOM 831 C CA . ILE A 1 105 ? -6.041 0.764 -0.979 1.00 96.81 105 ILE A CA 1
ATOM 832 C C . ILE A 1 105 ? -6.979 0.721 0.222 1.00 96.81 105 ILE A C 1
ATOM 834 O O . ILE A 1 105 ? -7.672 -0.267 0.470 1.00 96.81 105 ILE A O 1
ATOM 838 N N . ARG A 1 106 ? -7.008 1.815 0.980 1.00 94.00 106 ARG A N 1
ATOM 839 C CA . ARG A 1 106 ? -7.948 2.014 2.081 1.00 94.00 106 ARG A CA 1
ATOM 840 C C . ARG A 1 106 ? -8.206 3.502 2.264 1.00 94.00 106 ARG A C 1
ATOM 842 O O . ARG A 1 106 ? -7.281 4.300 2.143 1.00 94.00 106 ARG A O 1
ATOM 849 N N . HIS A 1 107 ? -9.447 3.860 2.588 1.00 94.31 107 HIS A N 1
ATOM 850 C CA . HIS A 1 107 ? -9.828 5.254 2.792 1.00 94.31 107 HIS A CA 1
ATOM 851 C C . HIS A 1 107 ? -8.956 5.915 3.883 1.00 94.31 107 HIS A C 1
ATOM 853 O O . HIS A 1 107 ? -8.852 5.357 4.984 1.00 94.31 107 HIS A O 1
ATOM 859 N N . PRO A 1 108 ? -8.360 7.100 3.646 1.00 95.12 108 PRO A N 1
ATOM 860 C CA . PRO A 1 108 ? -7.402 7.714 4.574 1.00 95.12 108 PRO A CA 1
ATOM 861 C C . PRO A 1 108 ? -7.996 8.006 5.961 1.00 95.12 108 PRO A C 1
ATOM 863 O O . PRO A 1 108 ? -7.315 7.831 6.969 1.00 95.12 108 PRO A O 1
ATOM 866 N N . ALA A 1 109 ? -9.293 8.322 6.042 1.00 93.81 109 ALA A N 1
ATOM 867 C CA . ALA A 1 109 ? -10.005 8.477 7.319 1.00 93.81 109 ALA A CA 1
ATOM 868 C C . ALA A 1 109 ? -10.049 7.202 8.182 1.00 93.81 109 ALA A C 1
ATOM 870 O O . ALA A 1 109 ? -10.235 7.283 9.388 1.00 93.81 109 ALA A O 1
ATOM 871 N N . LEU A 1 110 ? -9.855 6.021 7.588 1.00 91.88 110 LEU A N 1
ATOM 872 C CA . LEU A 1 110 ? -9.715 4.762 8.322 1.00 9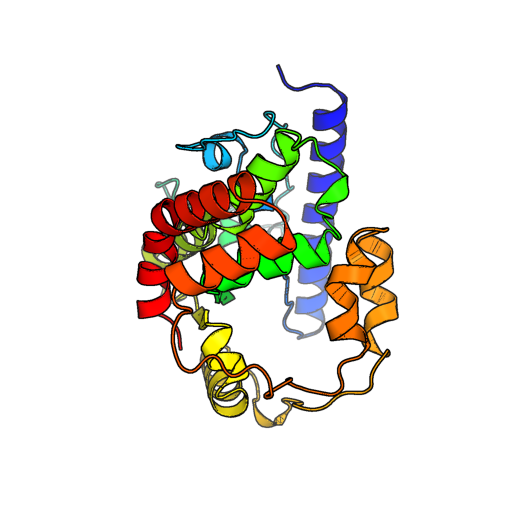1.88 110 LEU A CA 1
ATOM 873 C C . LEU A 1 110 ? -8.245 4.433 8.613 1.00 91.88 110 LEU A C 1
ATOM 875 O O . LEU A 1 110 ? -7.946 3.774 9.610 1.00 91.88 110 LEU A O 1
ATOM 879 N N . VAL A 1 111 ? -7.328 4.870 7.743 1.00 92.38 111 VAL A N 1
ATOM 880 C CA . VAL A 1 111 ? -5.885 4.613 7.866 1.00 92.38 111 VAL A CA 1
ATOM 881 C C . VAL A 1 111 ? -5.277 5.427 9.002 1.00 92.38 111 VAL A C 1
ATOM 883 O O . VAL A 1 111 ? -4.641 4.847 9.880 1.00 92.38 111 VAL A O 1
ATOM 886 N N . LEU A 1 112 ? -5.495 6.743 9.026 1.00 93.06 112 LEU A N 1
ATOM 887 C CA . LEU A 1 112 ? -4.853 7.637 9.992 1.00 93.06 112 LEU A CA 1
ATOM 888 C C . LEU A 1 112 ? -5.158 7.298 11.460 1.00 93.06 112 LEU A C 1
ATOM 890 O O . LEU A 1 112 ? -4.203 7.093 12.213 1.00 93.06 112 LEU A O 1
ATOM 894 N N . PRO A 1 113 ? -6.424 7.143 11.900 1.00 90.56 113 PRO A N 1
ATOM 895 C CA . PRO A 1 113 ? -6.691 6.758 13.286 1.00 90.56 113 PRO A CA 1
ATOM 896 C C . PRO A 1 113 ? -6.170 5.349 13.605 1.00 90.56 113 PRO A C 1
ATOM 898 O O . PRO A 1 113 ? -5.725 5.088 14.722 1.00 90.56 113 PRO A O 1
ATOM 901 N N . SER A 1 114 ? -6.172 4.427 12.634 1.00 88.31 114 SER A N 1
ATOM 902 C CA . SER A 1 114 ? -5.569 3.100 12.816 1.00 88.31 114 SER A CA 1
ATOM 903 C C . SER A 1 114 ? -4.061 3.197 13.059 1.00 88.31 114 SER A C 1
ATOM 905 O O . SER A 1 114 ? -3.547 2.517 13.947 1.00 88.31 114 SER A O 1
ATOM 907 N N . TYR A 1 115 ? -3.362 4.040 12.296 1.00 88.12 115 TYR A N 1
ATOM 908 C CA . TYR A 1 115 ? -1.929 4.276 12.442 1.00 88.12 115 TYR A CA 1
ATOM 909 C C . TYR A 1 115 ? -1.601 4.920 13.792 1.00 88.12 115 TYR A C 1
ATOM 911 O O . TYR A 1 115 ? -0.757 4.401 14.517 1.00 88.12 115 TYR A O 1
ATOM 919 N N . MET A 1 116 ? -2.321 5.977 14.180 1.00 87.25 116 MET A N 1
ATOM 920 C CA . MET A 1 116 ? -2.138 6.669 15.465 1.00 87.25 116 MET A CA 1
ATOM 921 C C . MET A 1 116 ? -2.259 5.720 16.664 1.00 87.25 116 MET A C 1
ATOM 923 O O . MET A 1 116 ? -1.412 5.720 17.561 1.00 87.25 116 MET A O 1
ATOM 927 N N . ARG A 1 117 ? -3.285 4.858 16.660 1.00 86.75 117 ARG A N 1
ATOM 928 C CA . ARG A 1 117 ? -3.486 3.847 17.710 1.00 86.75 117 ARG A CA 1
ATOM 929 C C . ARG A 1 117 ? -2.383 2.792 17.714 1.00 86.75 117 ARG A C 1
ATOM 931 O O . ARG A 1 117 ? -1.923 2.401 18.785 1.00 86.75 117 ARG A O 1
ATOM 938 N N . ALA A 1 118 ? -1.955 2.325 16.540 1.00 81.31 118 ALA A N 1
ATOM 939 C CA . ALA A 1 118 ? -0.894 1.324 16.416 1.00 81.31 118 ALA A CA 1
ATOM 940 C C . ALA A 1 118 ? 0.478 1.878 16.838 1.00 81.31 118 ALA A C 1
ATOM 942 O O . ALA A 1 118 ? 1.226 1.198 17.536 1.00 81.31 118 ALA A O 1
ATOM 943 N N . ALA A 1 119 ? 0.759 3.143 16.530 1.00 78.44 119 ALA A N 1
ATOM 944 C CA . ALA A 1 119 ? 1.929 3.873 17.012 1.00 78.44 119 ALA A CA 1
ATOM 945 C C . ALA A 1 119 ? 1.868 4.203 18.521 1.00 78.44 119 ALA A C 1
ATOM 947 O O . ALA A 1 119 ? 2.800 4.801 19.052 1.00 78.44 119 ALA A O 1
ATOM 948 N N . GLN A 1 120 ? 0.790 3.813 19.219 1.00 75.31 120 GLN A N 1
ATOM 949 C CA . GLN A 1 120 ? 0.540 4.078 20.641 1.00 75.31 120 GLN A CA 1
ATOM 950 C C . GLN A 1 120 ? 0.631 5.564 21.016 1.00 75.31 120 GLN A C 1
ATOM 952 O O . GLN A 1 120 ? 1.012 5.909 22.137 1.00 75.31 120 GLN A O 1
ATOM 957 N N . MET A 1 121 ? 0.269 6.454 20.092 1.00 68.56 121 MET A N 1
ATOM 958 C CA . MET A 1 121 ? 0.283 7.887 20.357 1.00 68.56 121 MET A CA 1
ATOM 959 C C . MET A 1 121 ? -0.822 8.241 21.348 1.00 68.56 121 MET A C 1
ATOM 961 O O . MET A 1 121 ? -2.008 8.065 21.063 1.00 68.56 121 MET A O 1
ATOM 965 N N . LYS A 1 122 ? -0.422 8.722 22.529 1.00 60.88 122 LYS A N 1
ATOM 966 C CA . LYS A 1 122 ? -1.331 9.160 23.593 1.00 60.88 122 LYS A CA 1
ATOM 967 C C . LYS A 1 122 ? -1.497 10.675 23.563 1.00 60.88 122 LYS A C 1
ATOM 969 O O . LYS A 1 122 ? -0.546 11.397 23.281 1.00 60.88 122 LYS A O 1
ATOM 974 N N . ALA A 1 123 ? -2.675 11.153 23.955 1.00 56.31 123 ALA A N 1
ATOM 975 C CA . ALA A 1 123 ? -2.957 12.580 24.137 1.00 56.31 123 ALA A CA 1
ATOM 976 C C . ALA A 1 123 ? -1.939 13.288 25.063 1.00 56.31 123 ALA A C 1
ATOM 978 O O . ALA A 1 123 ? -1.601 14.452 24.865 1.00 56.31 123 ALA A O 1
ATOM 979 N N . GLU A 1 124 ? -1.409 12.567 26.056 1.00 51.78 124 GLU A N 1
ATOM 980 C CA . GLU A 1 124 ? -0.558 13.102 27.128 1.00 51.78 124 GLU A CA 1
ATOM 981 C C . GLU A 1 124 ? 0.861 13.502 26.691 1.00 51.78 124 GLU A C 1
ATOM 983 O O . GLU A 1 124 ? 1.525 14.240 27.417 1.00 51.78 124 GLU A O 1
ATOM 988 N N . THR A 1 125 ? 1.356 13.046 25.531 1.00 56.91 125 THR A N 1
ATOM 989 C CA . THR A 1 125 ? 2.731 13.366 25.103 1.00 56.91 125 THR A CA 1
ATOM 990 C C . THR A 1 125 ? 2.911 14.804 24.620 1.00 56.91 125 THR A C 1
ATOM 992 O O . THR A 1 125 ? 4.056 15.235 24.540 1.00 56.91 125 THR A O 1
ATOM 995 N N . GLY A 1 126 ? 1.825 15.550 24.364 1.00 45.12 126 GLY A N 1
ATOM 996 C CA . GLY A 1 126 ? 1.753 17.025 24.309 1.00 45.12 126 GLY A CA 1
ATOM 997 C C . GLY A 1 126 ? 2.626 17.782 23.291 1.00 45.12 126 GLY A C 1
ATOM 998 O O . GLY A 1 126 ? 2.353 18.946 23.011 1.00 45.12 126 GLY A O 1
ATOM 999 N N . CYS A 1 127 ? 3.642 17.148 22.714 1.00 48.03 127 CYS A N 1
ATOM 1000 C CA . CYS A 1 127 ? 4.566 17.706 21.743 1.00 48.03 127 CYS A CA 1
ATOM 1001 C C . CYS A 1 127 ? 4.530 16.827 20.497 1.00 48.03 127 CYS A C 1
ATOM 1003 O O . CYS A 1 127 ? 4.997 15.688 20.508 1.00 48.03 127 CYS A O 1
ATOM 1005 N N . PHE A 1 128 ? 3.964 17.367 19.422 1.00 61.88 128 PHE A N 1
ATOM 1006 C CA . PHE A 1 128 ? 4.025 16.740 18.109 1.00 61.88 128 PHE A CA 1
ATOM 1007 C C . PHE A 1 128 ? 5.340 17.126 17.458 1.00 61.88 128 PHE A C 1
ATOM 1009 O O . PHE A 1 128 ? 5.544 18.274 17.072 1.00 61.88 128 PHE A O 1
ATOM 1016 N N . GLU A 1 129 ? 6.252 16.165 17.388 1.00 70.25 129 GLU A N 1
ATOM 1017 C CA . GLU A 1 129 ? 7.472 16.314 16.609 1.00 70.25 129 GLU A CA 1
ATOM 1018 C C . GLU A 1 129 ? 7.117 16.323 15.117 1.00 70.25 129 GLU A C 1
ATOM 1020 O O . GLU A 1 129 ? 6.231 15.584 14.679 1.00 70.25 129 GLU A O 1
ATOM 1025 N N . ASP A 1 130 ? 7.839 17.115 14.319 1.00 75.94 130 ASP A N 1
ATOM 1026 C CA . ASP A 1 130 ? 7.661 17.205 12.859 1.00 75.94 130 ASP A CA 1
ATOM 1027 C C . ASP A 1 130 ? 7.658 15.824 12.176 1.00 75.94 130 ASP A C 1
ATOM 1029 O O . ASP A 1 130 ? 7.005 15.620 11.152 1.00 75.94 130 ASP A O 1
ATOM 1033 N N . GLN A 1 131 ? 8.347 14.850 12.776 1.00 77.81 131 GLN A N 1
ATOM 1034 C CA . GLN A 1 131 ? 8.388 13.469 12.311 1.00 77.81 131 GLN A CA 1
ATOM 1035 C C . GLN A 1 131 ? 7.006 12.799 12.309 1.00 77.81 131 GLN A C 1
ATOM 1037 O O . GLN A 1 131 ? 6.676 12.101 11.355 1.00 77.81 131 GLN A O 1
ATOM 1042 N N . ILE A 1 132 ? 6.178 13.045 13.328 1.00 81.06 132 ILE A N 1
ATOM 1043 C CA . ILE A 1 132 ? 4.832 12.463 13.441 1.00 81.06 132 ILE A CA 1
ATOM 1044 C C . ILE A 1 132 ? 3.935 12.992 12.324 1.00 81.06 132 ILE A C 1
ATOM 1046 O O . ILE A 1 132 ? 3.240 12.225 11.663 1.00 81.06 132 ILE A O 1
ATOM 1050 N N . LEU A 1 133 ? 3.969 14.305 12.092 1.00 85.69 133 LEU A N 1
ATOM 1051 C CA . LEU A 1 133 ? 3.175 14.946 11.044 1.00 85.69 133 LEU A CA 1
ATOM 1052 C C . LEU A 1 133 ? 3.630 14.501 9.649 1.00 85.69 133 LEU A C 1
ATOM 1054 O O . LEU A 1 133 ? 2.792 14.279 8.777 1.00 85.69 133 LEU A O 1
ATOM 1058 N N . SER A 1 134 ? 4.938 14.304 9.460 1.00 87.69 134 SER A N 1
ATOM 1059 C CA . SER A 1 134 ? 5.495 13.721 8.235 1.00 87.69 134 SER A CA 1
ATOM 1060 C C . SER A 1 134 ? 5.010 12.288 8.009 1.00 87.69 134 SER A C 1
ATOM 1062 O O . SER A 1 134 ? 4.612 11.936 6.898 1.00 87.69 134 SER A O 1
ATOM 1064 N N . ASP A 1 135 ? 4.984 11.462 9.056 1.00 87.12 135 ASP A N 1
ATOM 1065 C CA . ASP A 1 135 ? 4.504 10.084 8.958 1.00 87.12 135 ASP A CA 1
ATOM 1066 C C . ASP A 1 135 ? 2.997 10.025 8.681 1.00 87.12 135 ASP A C 1
ATOM 1068 O O . ASP A 1 135 ? 2.565 9.259 7.821 1.00 87.12 135 ASP A O 1
ATOM 1072 N N . LEU A 1 136 ? 2.194 10.871 9.330 1.00 90.00 136 LEU A N 1
ATOM 1073 C CA . LEU A 1 136 ? 0.757 10.965 9.062 1.00 90.00 136 LEU A CA 1
ATOM 1074 C C . LEU A 1 136 ? 0.463 11.421 7.632 1.00 90.00 136 LEU A C 1
ATOM 1076 O O . LEU A 1 136 ? -0.399 10.839 6.978 1.00 90.00 136 LEU A O 1
ATOM 1080 N N . GLU A 1 137 ? 1.197 12.410 7.117 1.00 92.00 137 GLU A N 1
ATOM 1081 C CA . GLU A 1 137 ? 1.025 12.862 5.734 1.00 92.00 137 GLU A CA 1
ATOM 1082 C C . GLU A 1 137 ? 1.308 11.734 4.731 1.00 92.00 137 GLU A C 1
ATOM 1084 O O . GLU A 1 137 ? 0.601 11.602 3.730 1.00 92.00 137 GLU A O 1
ATOM 1089 N N . ILE A 1 138 ? 2.299 10.889 5.022 1.00 91.25 138 ILE A N 1
ATOM 1090 C CA . ILE A 1 138 ? 2.618 9.715 4.207 1.00 91.25 138 ILE A CA 1
ATOM 1091 C C . ILE A 1 138 ? 1.511 8.676 4.283 1.00 91.25 138 ILE A C 1
ATOM 1093 O O . ILE A 1 138 ? 1.042 8.215 3.248 1.00 91.25 138 ILE A O 1
ATOM 1097 N N . MET A 1 139 ? 1.053 8.339 5.485 1.00 91.81 139 MET A N 1
ATOM 1098 C CA . MET A 1 139 ? 0.005 7.334 5.661 1.00 91.81 139 MET A CA 1
ATOM 1099 C C . MET A 1 139 ? -1.351 7.778 5.092 1.00 91.81 139 MET A C 1
ATOM 1101 O O . MET A 1 139 ? -2.172 6.930 4.752 1.00 91.81 139 MET A O 1
ATOM 1105 N N . ALA A 1 140 ? -1.593 9.085 4.958 1.00 94.00 140 ALA A N 1
ATOM 1106 C CA . ALA A 1 140 ? -2.781 9.625 4.295 1.00 94.00 140 ALA A CA 1
ATOM 1107 C C . ALA A 1 140 ? -2.735 9.503 2.763 1.00 94.00 140 ALA A C 1
ATOM 1109 O O . ALA A 1 140 ? -3.766 9.646 2.108 1.00 94.00 140 ALA A O 1
ATOM 1110 N N . SER A 1 141 ? -1.549 9.324 2.181 1.00 94.56 141 SER A N 1
ATOM 1111 C CA . SER A 1 141 ? -1.308 9.502 0.753 1.00 94.56 141 SER A CA 1
ATOM 1112 C C . SER A 1 141 ? -1.279 8.172 0.008 1.00 94.56 141 SER A C 1
ATOM 1114 O O . SER A 1 141 ? -0.453 7.317 0.305 1.00 94.56 141 SER A O 1
ATOM 1116 N N . LEU A 1 142 ? -2.114 8.056 -1.031 1.00 96.44 142 LEU A N 1
ATOM 1117 C CA . LEU A 1 142 ? -2.040 6.984 -2.036 1.00 96.44 142 LEU A CA 1
ATOM 1118 C C . LEU A 1 142 ? -1.366 7.438 -3.345 1.00 96.44 142 LEU A C 1
ATOM 1120 O O . LEU A 1 142 ? -1.479 6.793 -4.390 1.00 96.44 142 LEU A O 1
ATOM 1124 N N . ARG A 1 143 ? -0.666 8.579 -3.312 1.00 95.75 143 ARG A N 1
ATOM 1125 C CA . ARG A 1 143 ? 0.006 9.158 -4.483 1.00 95.75 143 ARG A CA 1
ATOM 1126 C C . ARG A 1 143 ? 1.010 8.190 -5.103 1.00 95.75 143 ARG A C 1
ATOM 1128 O O . ARG A 1 143 ? 1.115 8.106 -6.322 1.00 95.75 143 ARG A O 1
ATOM 1135 N N . TRP A 1 144 ? 1.776 7.473 -4.287 1.00 95.31 144 TRP A N 1
ATOM 1136 C CA . TRP A 1 144 ? 2.855 6.613 -4.782 1.00 95.31 144 TRP A CA 1
ATOM 1137 C C . TRP A 1 144 ? 2.320 5.305 -5.353 1.00 95.31 144 TRP A C 1
ATOM 1139 O O . TRP A 1 144 ? 2.809 4.844 -6.381 1.00 95.31 144 TRP A O 1
ATOM 1149 N N . GLU A 1 145 ? 1.271 4.760 -4.747 1.00 96.69 145 GLU A N 1
ATOM 1150 C CA . GLU A 1 145 ? 0.453 3.672 -5.270 1.00 96.69 145 GLU A CA 1
ATOM 1151 C C . GLU A 1 145 ? -0.092 4.052 -6.648 1.00 96.69 145 GLU A C 1
ATOM 1153 O O . GLU A 1 145 ? 0.047 3.289 -7.604 1.00 96.69 145 GLU A O 1
ATOM 1158 N N . ARG A 1 146 ? -0.630 5.271 -6.785 1.00 96.56 146 ARG A N 1
ATOM 1159 C CA . ARG A 1 146 ? -1.094 5.800 -8.069 1.00 96.56 146 ARG A CA 1
ATOM 1160 C C . ARG A 1 146 ? 0.028 5.936 -9.094 1.00 96.56 146 ARG A C 1
ATOM 1162 O O . ARG A 1 146 ? -0.170 5.552 -10.241 1.00 96.56 146 ARG A O 1
ATOM 1169 N N . MET A 1 147 ? 1.204 6.425 -8.704 1.00 95.62 147 MET A N 1
ATOM 1170 C CA . MET A 1 147 ? 2.356 6.512 -9.611 1.00 95.62 147 MET A CA 1
ATOM 1171 C C . MET A 1 147 ? 2.783 5.128 -10.117 1.00 95.62 147 MET A C 1
ATOM 1173 O O . MET A 1 147 ? 3.047 4.970 -11.306 1.00 95.62 147 MET A O 1
ATOM 1177 N N . VAL A 1 148 ? 2.805 4.112 -9.245 1.00 95.06 148 VAL A N 1
ATOM 1178 C CA . VAL A 1 148 ? 3.063 2.719 -9.650 1.00 95.06 148 VAL A CA 1
ATOM 1179 C C . VAL A 1 148 ? 1.969 2.229 -10.601 1.00 95.06 148 VAL A C 1
ATOM 1181 O O . VAL A 1 148 ? 2.273 1.691 -11.662 1.00 95.06 148 VAL A O 1
ATOM 1184 N N . PHE A 1 149 ? 0.699 2.458 -10.268 1.00 95.75 149 PHE A N 1
ATOM 1185 C CA . PHE A 1 149 ? -0.434 2.082 -11.110 1.00 95.75 149 PHE A CA 1
ATOM 1186 C C . PHE A 1 149 ? -0.340 2.689 -12.521 1.00 95.75 149 PHE A C 1
ATOM 1188 O O . PHE A 1 149 ? -0.465 1.980 -13.520 1.00 95.75 149 PHE A O 1
ATOM 1195 N N . GLU A 1 150 ? -0.086 3.994 -12.618 1.00 94.56 150 GLU A N 1
ATOM 1196 C CA . GLU A 1 150 ? 0.029 4.711 -13.890 1.00 94.56 150 GLU A CA 1
ATOM 1197 C C . GLU A 1 150 ? 1.246 4.243 -14.701 1.00 94.56 150 GLU A C 1
ATOM 1199 O O . GLU A 1 150 ? 1.114 4.030 -15.907 1.00 94.56 150 GLU A O 1
ATOM 1204 N N . ALA A 1 151 ? 2.387 3.983 -14.052 1.00 93.19 151 ALA A N 1
ATOM 1205 C CA . ALA A 1 151 ? 3.587 3.458 -14.704 1.00 93.19 151 ALA A CA 1
ATOM 1206 C C . ALA A 1 151 ? 3.343 2.106 -15.391 1.00 93.19 151 ALA A C 1
ATOM 1208 O O . ALA A 1 151 ? 3.750 1.900 -16.535 1.00 93.19 151 ALA A O 1
ATOM 1209 N N . PHE A 1 152 ? 2.643 1.188 -14.719 1.00 92.44 152 PHE A N 1
ATOM 1210 C CA . PHE A 1 152 ? 2.295 -0.107 -15.304 1.00 92.44 152 PHE A CA 1
ATOM 1211 C C . PHE A 1 152 ? 1.252 0.022 -16.414 1.00 92.44 152 PHE A C 1
ATOM 1213 O O . PHE A 1 152 ? 1.390 -0.598 -17.466 1.00 92.44 152 PHE A O 1
ATOM 1220 N N . ARG A 1 153 ? 0.244 0.885 -16.244 1.00 90.94 153 ARG A N 1
ATOM 1221 C CA . ARG A 1 153 ? -0.739 1.136 -17.306 1.00 90.94 153 ARG A CA 1
ATOM 1222 C C . ARG A 1 153 ? -0.127 1.764 -18.556 1.00 90.94 153 ARG A C 1
ATOM 1224 O O . ARG A 1 153 ? -0.582 1.455 -19.656 1.00 90.94 153 ARG A O 1
ATOM 1231 N N . ALA A 1 154 ? 0.892 2.608 -18.405 1.00 90.00 154 ALA A N 1
ATOM 1232 C CA . ALA A 1 154 ? 1.569 3.263 -19.521 1.00 90.00 154 ALA A CA 1
ATOM 1233 C C . ALA A 1 154 ? 2.314 2.278 -20.440 1.00 90.00 154 ALA A C 1
ATOM 1235 O O . ALA A 1 154 ? 2.453 2.550 -21.630 1.00 90.00 154 ALA A O 1
ATOM 1236 N N . ARG A 1 155 ? 2.742 1.112 -19.932 1.00 83.62 155 ARG A N 1
ATOM 1237 C CA . ARG A 1 155 ? 3.459 0.100 -20.731 1.00 83.62 155 ARG A CA 1
ATOM 1238 C C . ARG A 1 155 ? 2.622 -0.522 -21.837 1.00 83.62 155 ARG A C 1
ATOM 1240 O O . ARG A 1 155 ? 3.184 -0.959 -22.837 1.00 83.62 155 ARG A O 1
ATOM 1247 N N . ASN A 1 156 ? 1.302 -0.572 -21.655 1.00 73.69 156 ASN A N 1
ATOM 1248 C CA . ASN A 1 156 ? 0.359 -1.148 -22.613 1.00 73.69 156 ASN A CA 1
ATOM 1249 C C . ASN A 1 156 ? 0.769 -2.555 -23.121 1.00 73.69 156 ASN A C 1
ATOM 1251 O O . ASN A 1 156 ? 0.514 -2.910 -24.270 1.00 73.69 156 ASN A O 1
ATOM 1255 N N . ASP A 1 157 ? 1.418 -3.357 -22.269 1.00 78.50 157 ASP A N 1
ATOM 1256 C CA . ASP A 1 157 ? 1.922 -4.706 -22.571 1.00 78.50 157 ASP A CA 1
ATOM 1257 C C . ASP A 1 157 ? 0.974 -5.823 -22.094 1.00 78.50 157 ASP A C 1
ATOM 1259 O O . ASP A 1 157 ? 1.290 -7.007 -22.192 1.00 78.50 157 ASP A O 1
ATOM 1263 N N . GLY A 1 158 ? -0.212 -5.445 -21.606 1.00 70.94 158 GLY A N 1
ATOM 1264 C CA . GLY A 1 158 ? -1.251 -6.353 -21.122 1.00 70.94 158 GLY A CA 1
ATOM 1265 C C . GLY A 1 158 ? -1.143 -6.718 -19.638 1.00 70.94 158 GLY A C 1
ATOM 1266 O O . GLY A 1 158 ? -2.097 -7.283 -19.105 1.00 70.94 158 GLY A O 1
ATOM 1267 N N . LEU A 1 159 ? -0.051 -6.361 -18.949 1.00 73.88 159 LEU A N 1
ATOM 1268 C CA . LEU A 1 159 ? 0.086 -6.551 -17.503 1.00 73.88 159 LEU A CA 1
ATOM 1269 C C . LEU A 1 159 ? -0.567 -5.380 -16.759 1.00 73.88 159 LEU A C 1
ATOM 1271 O O . LEU A 1 159 ? 0.060 -4.360 -16.470 1.00 73.88 159 LEU A O 1
ATOM 1275 N N . ALA A 1 160 ? -1.861 -5.514 -16.471 1.00 83.38 160 ALA A N 1
ATOM 1276 C CA . ALA A 1 160 ? -2.596 -4.507 -15.716 1.00 83.38 160 ALA A CA 1
ATOM 1277 C C . ALA A 1 160 ? -2.338 -4.657 -14.202 1.00 83.38 160 ALA A C 1
ATOM 1279 O O . ALA A 1 160 ? -2.463 -5.765 -13.674 1.00 83.38 160 ALA A O 1
ATOM 1280 N N . PRO A 1 161 ? -2.024 -3.565 -13.482 1.00 94.62 161 PRO A N 1
ATOM 1281 C CA . PRO A 1 161 ? -1.974 -3.591 -12.025 1.00 94.62 161 PRO A CA 1
ATOM 1282 C C . PRO A 1 161 ? -3.373 -3.878 -11.458 1.00 94.62 161 PRO A C 1
ATOM 1284 O O . PRO A 1 161 ? -4.373 -3.359 -11.959 1.00 94.62 161 PRO A O 1
ATOM 1287 N N . ILE A 1 162 ? -3.440 -4.689 -10.404 1.00 97.12 162 ILE A N 1
ATOM 1288 C CA . ILE A 1 162 ? -4.688 -5.077 -9.738 1.00 97.12 162 ILE A CA 1
ATOM 1289 C C . ILE A 1 162 ? -4.878 -4.179 -8.520 1.00 97.12 162 ILE A C 1
ATOM 1291 O O . ILE A 1 162 ? -3.993 -4.107 -7.671 1.00 97.12 162 ILE A O 1
ATOM 1295 N N . VAL A 1 163 ? -6.024 -3.509 -8.409 1.00 98.00 163 VAL A N 1
ATOM 1296 C CA . VAL A 1 163 ? -6.356 -2.690 -7.236 1.00 98.00 163 VAL A CA 1
ATOM 1297 C C . VAL A 1 163 ? -7.329 -3.454 -6.344 1.00 98.00 163 VAL A C 1
ATOM 1299 O O . VAL A 1 163 ? -8.347 -3.949 -6.819 1.00 98.00 163 VAL A O 1
ATOM 1302 N N . VAL A 1 164 ? -7.022 -3.535 -5.051 1.00 97.19 164 VAL A N 1
ATOM 1303 C CA . VAL A 1 164 ? -7.831 -4.230 -4.041 1.00 97.19 164 VAL A CA 1
ATOM 1304 C C . VAL A 1 164 ? -8.209 -3.240 -2.944 1.00 97.19 164 VAL A C 1
ATOM 1306 O O . VAL A 1 164 ? -7.336 -2.693 -2.270 1.00 97.19 164 VAL A O 1
ATOM 1309 N N . ASP A 1 165 ? -9.505 -3.006 -2.744 1.00 94.81 165 ASP A N 1
ATOM 1310 C CA . ASP A 1 165 ? -9.988 -2.135 -1.669 1.00 94.81 165 ASP A CA 1
ATOM 1311 C C . ASP A 1 165 ? -10.156 -2.929 -0.371 1.00 94.81 165 ASP A C 1
ATOM 1313 O O . ASP A 1 165 ? -10.934 -3.883 -0.295 1.00 94.81 165 ASP A O 1
ATOM 1317 N N . GLY A 1 166 ? -9.446 -2.516 0.680 1.00 91.19 166 GLY A N 1
ATOM 1318 C CA . GLY A 1 166 ? -9.507 -3.170 1.984 1.00 91.19 166 GLY A CA 1
ATOM 1319 C C . GLY A 1 166 ? -10.916 -3.212 2.587 1.00 91.19 166 GLY A C 1
ATOM 1320 O O . GLY A 1 166 ? -11.229 -4.137 3.333 1.00 91.19 166 GLY A O 1
ATOM 1321 N N . THR A 1 167 ? -11.786 -2.259 2.249 1.00 89.25 167 THR A N 1
ATOM 1322 C CA . THR A 1 167 ? -13.190 -2.247 2.685 1.00 89.25 167 THR A CA 1
ATOM 1323 C C . THR A 1 167 ? -13.960 -3.398 2.048 1.00 89.25 167 THR A C 1
ATOM 1325 O O . THR A 1 167 ? -14.623 -4.159 2.756 1.00 89.25 167 THR A O 1
ATOM 1328 N N . LYS A 1 168 ? -13.804 -3.590 0.733 1.00 90.75 168 LYS A N 1
ATOM 1329 C CA . LYS A 1 168 ? -14.445 -4.688 0.001 1.00 90.75 168 LYS A CA 1
ATOM 1330 C C . LYS A 1 168 ? -13.940 -6.047 0.472 1.00 90.75 168 LYS A C 1
ATOM 1332 O O . LYS A 1 168 ? -14.738 -6.962 0.631 1.00 90.75 168 LYS A O 1
ATOM 1337 N N . VAL A 1 169 ? -12.645 -6.174 0.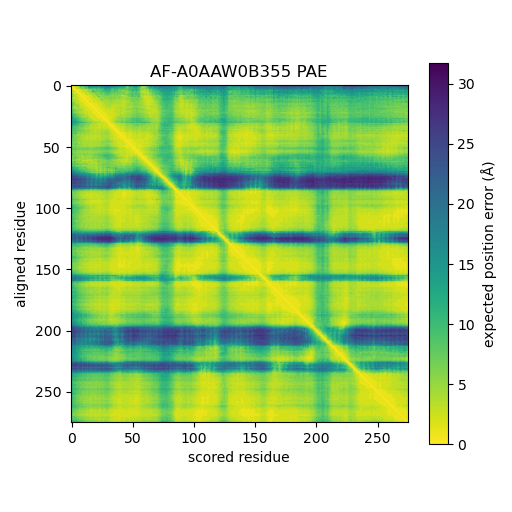778 1.00 90.81 169 VAL A N 1
ATOM 1338 C CA . VAL A 1 169 ? -12.073 -7.418 1.331 1.00 90.81 169 VAL A CA 1
ATOM 1339 C C . VAL A 1 169 ? -12.720 -7.794 2.666 1.00 90.81 169 VAL A C 1
ATOM 1341 O O . VAL A 1 169 ? -12.973 -8.967 2.916 1.00 90.81 169 VAL A O 1
ATOM 1344 N N . VAL A 1 170 ? -13.017 -6.824 3.533 1.00 88.00 170 VAL A N 1
ATOM 1345 C CA . VAL A 1 170 ? -13.679 -7.096 4.822 1.00 88.00 170 VAL A CA 1
ATOM 1346 C C . VAL A 1 170 ? -15.168 -7.422 4.645 1.00 88.00 170 VAL A C 1
ATOM 1348 O O . VAL A 1 170 ? -15.716 -8.239 5.390 1.00 88.00 170 VAL A O 1
ATOM 1351 N N . GLN A 1 171 ? -15.836 -6.792 3.678 1.00 87.88 171 GLN A N 1
ATOM 1352 C CA . GLN A 1 171 ? -17.260 -7.007 3.404 1.00 87.88 171 GLN A CA 1
ATOM 1353 C C . GLN A 1 171 ? -17.519 -8.343 2.690 1.00 87.88 171 GLN A C 1
ATOM 1355 O O . GLN A 1 171 ? -18.374 -9.118 3.125 1.00 87.88 171 GLN A O 1
ATOM 1360 N N . GLU A 1 172 ? -16.747 -8.624 1.640 1.00 90.62 172 GLU A N 1
ATOM 1361 C CA . GLU A 1 172 ? -16.919 -9.743 0.710 1.00 90.62 172 GLU A CA 1
ATOM 1362 C C . GLU A 1 172 ? -15.598 -10.515 0.499 1.00 90.62 172 GLU A C 1
ATOM 1364 O O . GLU A 1 172 ? -15.120 -10.652 -0.632 1.00 90.62 172 GLU A O 1
ATOM 1369 N N . PRO A 1 173 ? -14.981 -11.060 1.569 1.00 91.56 173 PRO A N 1
ATOM 1370 C CA . PRO A 1 173 ? -13.646 -11.662 1.492 1.00 91.56 173 PRO A CA 1
ATOM 1371 C C . PRO A 1 173 ? -13.558 -12.794 0.472 1.00 91.56 173 PRO A C 1
ATOM 1373 O O . PRO A 1 173 ? -12.545 -12.939 -0.206 1.00 91.56 173 PRO A O 1
ATOM 1376 N N . GLN A 1 174 ? -14.615 -13.598 0.342 1.00 92.50 174 GLN A N 1
ATOM 1377 C CA . GLN A 1 174 ? -14.616 -14.712 -0.596 1.00 92.50 174 GLN A CA 1
ATOM 1378 C C . GLN A 1 174 ? -14.585 -14.232 -2.050 1.00 92.50 174 GLN A C 1
ATOM 1380 O O . GLN A 1 174 ? -13.666 -14.597 -2.778 1.00 92.50 174 GLN A O 1
ATOM 1385 N N . ALA A 1 175 ? -15.517 -13.357 -2.437 1.00 93.62 175 ALA A N 1
ATOM 1386 C CA . ALA A 1 175 ? -15.606 -12.837 -3.800 1.00 93.62 175 ALA A CA 1
ATOM 1387 C C . ALA A 1 175 ? -14.332 -12.081 -4.212 1.00 93.62 175 ALA A C 1
ATOM 1389 O O . ALA A 1 175 ? -13.820 -12.273 -5.315 1.00 93.62 175 ALA A O 1
ATOM 1390 N N . GLN A 1 176 ? -13.779 -11.272 -3.303 1.00 94.94 176 GLN A N 1
ATOM 1391 C CA . GLN A 1 176 ? -12.548 -10.518 -3.545 1.00 94.94 176 GLN A CA 1
ATOM 1392 C C . GLN A 1 176 ? -11.343 -11.440 -3.773 1.00 94.94 176 GLN A C 1
ATOM 1394 O O . GLN A 1 176 ? -10.585 -11.246 -4.724 1.00 94.94 176 GLN A O 1
ATOM 1399 N N . MET A 1 177 ? -11.180 -12.474 -2.942 1.00 94.56 177 MET A N 1
ATOM 1400 C CA . MET A 1 177 ? -10.063 -13.411 -3.082 1.00 94.56 177 MET A CA 1
ATOM 1401 C C . MET A 1 177 ? -10.218 -14.337 -4.294 1.00 94.56 177 MET A C 1
ATOM 1403 O O . MET A 1 177 ? -9.229 -14.597 -4.975 1.00 94.56 177 MET A O 1
ATOM 1407 N N . GLU A 1 178 ? -11.436 -14.784 -4.616 1.00 94.38 178 GLU A N 1
ATOM 1408 C CA . GLU A 1 178 ? -11.718 -15.551 -5.838 1.00 94.38 178 GLU A CA 1
ATOM 1409 C C . GLU A 1 178 ? -11.353 -14.741 -7.089 1.00 94.38 178 GLU A C 1
ATOM 1411 O O . GLU A 1 178 ? -10.637 -15.238 -7.963 1.00 94.38 178 GLU A O 1
ATOM 1416 N N . ARG A 1 179 ? -11.762 -13.466 -7.142 1.00 95.75 179 ARG A N 1
ATOM 1417 C CA . ARG A 1 179 ? -11.443 -12.570 -8.258 1.00 95.75 179 ARG A CA 1
ATOM 1418 C C . ARG A 1 179 ? -9.946 -12.290 -8.371 1.00 95.75 179 ARG A C 1
ATOM 1420 O O . ARG A 1 179 ? -9.408 -12.274 -9.478 1.00 95.75 179 ARG A O 1
ATOM 1427 N N . LEU A 1 180 ? -9.263 -12.090 -7.245 1.00 95.25 180 LEU A N 1
ATOM 1428 C CA . LEU A 1 180 ? -7.814 -11.906 -7.224 1.00 95.25 180 LEU A CA 1
ATOM 1429 C C . LEU A 1 180 ? -7.085 -13.154 -7.746 1.00 95.25 180 LEU A C 1
ATOM 1431 O O . LEU A 1 180 ? -6.191 -13.036 -8.583 1.00 95.25 180 LEU A O 1
ATOM 1435 N N . CYS A 1 181 ? -7.483 -14.348 -7.299 1.00 93.88 181 CYS A N 1
ATOM 1436 C CA . CYS A 1 181 ? -6.914 -15.608 -7.774 1.00 93.88 181 CYS A CA 1
ATOM 1437 C C . CYS A 1 181 ? -7.140 -15.822 -9.274 1.00 93.88 181 CYS A C 1
ATOM 1439 O O . CYS A 1 181 ? -6.202 -16.210 -9.968 1.00 93.88 181 CYS A O 1
ATOM 1441 N N . GLU A 1 182 ? -8.332 -15.508 -9.790 1.00 93.88 182 GLU A N 1
ATOM 1442 C CA . GLU A 1 182 ? -8.634 -15.565 -11.225 1.00 93.88 182 GLU A CA 1
ATOM 1443 C C . GLU A 1 182 ? -7.684 -14.672 -12.038 1.00 93.88 182 GLU A C 1
ATOM 1445 O O . GLU A 1 182 ? -7.088 -15.128 -13.013 1.00 93.88 182 GLU A O 1
ATOM 1450 N N . LEU A 1 183 ? -7.493 -13.419 -11.608 1.00 92.94 183 LEU A N 1
ATOM 1451 C CA . LEU A 1 183 ? -6.618 -12.455 -12.286 1.00 92.94 183 LEU A CA 1
ATOM 1452 C C . LEU A 1 183 ? -5.139 -12.856 -12.251 1.00 92.94 183 LEU A C 1
ATOM 1454 O O . LEU A 1 183 ? -4.400 -12.554 -13.186 1.00 92.94 183 LEU A O 1
ATOM 1458 N N . LEU A 1 184 ? -4.710 -13.537 -11.188 1.00 91.06 184 LEU A N 1
ATOM 1459 C CA . LEU A 1 184 ? -3.333 -14.006 -11.019 1.00 91.06 184 LEU A CA 1
ATOM 1460 C C . LEU A 1 184 ? -3.086 -15.403 -11.610 1.00 91.06 184 LEU A C 1
ATOM 1462 O O . LEU A 1 184 ? -1.944 -15.861 -11.621 1.00 91.06 184 LEU A O 1
ATOM 1466 N N . GLY A 1 185 ? -4.128 -16.105 -12.067 1.00 90.69 185 GLY A N 1
ATOM 1467 C CA . GLY A 1 185 ? -4.021 -17.500 -12.503 1.00 90.69 185 GLY A CA 1
ATOM 1468 C C . GLY A 1 185 ? -3.648 -18.466 -11.370 1.00 90.69 185 GLY A C 1
ATOM 1469 O O . GLY A 1 185 ? -2.990 -19.477 -11.612 1.00 90.69 185 GLY A O 1
ATOM 1470 N N . ILE A 1 186 ? -4.037 -18.148 -10.132 1.00 90.31 186 ILE A N 1
ATOM 1471 C CA . ILE A 1 186 ? -3.802 -18.972 -8.940 1.00 90.31 186 ILE A CA 1
ATOM 1472 C C . ILE A 1 186 ? -5.031 -19.854 -8.692 1.00 90.31 186 ILE A C 1
ATOM 1474 O O . ILE A 1 186 ? -6.168 -19.407 -8.834 1.00 90.31 186 ILE A O 1
ATOM 1478 N N . ASP A 1 187 ? -4.815 -21.109 -8.291 1.00 91.06 187 ASP A N 1
ATOM 1479 C CA . ASP A 1 187 ? -5.898 -22.022 -7.914 1.00 91.06 187 ASP A CA 1
ATOM 1480 C C . ASP A 1 187 ? -6.609 -21.543 -6.636 1.00 91.06 187 ASP A C 1
ATOM 1482 O O . ASP A 1 187 ? -6.130 -21.740 -5.516 1.00 91.06 187 ASP A O 1
ATOM 1486 N N . GLY A 1 188 ? -7.779 -20.925 -6.815 1.00 89.69 188 GLY A N 1
ATOM 1487 C CA . GLY A 1 188 ? -8.611 -20.418 -5.725 1.00 89.69 188 GLY A CA 1
ATOM 1488 C C . GLY A 1 188 ? -9.166 -21.504 -4.794 1.00 89.69 188 GLY A C 1
ATOM 1489 O O . GLY A 1 188 ? -9.580 -21.190 -3.681 1.00 89.69 188 GLY A O 1
ATOM 1490 N N . SER A 1 189 ? -9.131 -22.789 -5.177 1.00 90.69 189 SER A N 1
ATOM 1491 C CA . SER A 1 189 ? -9.610 -23.881 -4.311 1.00 90.69 189 SER A CA 1
ATOM 1492 C C . SER A 1 189 ? -8.756 -24.081 -3.053 1.00 90.69 189 SER A C 1
ATOM 1494 O O . SER A 1 189 ? -9.198 -24.724 -2.101 1.00 90.69 189 SER A O 1
ATOM 1496 N N . GLN A 1 190 ? -7.542 -23.523 -3.044 1.00 88.50 190 GLN A N 1
ATOM 1497 C CA . GLN A 1 190 ? -6.583 -23.627 -1.945 1.00 88.50 190 GLN A CA 1
ATOM 1498 C C . GLN A 1 190 ? -6.651 -22.444 -0.961 1.00 88.50 190 GLN A C 1
ATOM 1500 O O . GLN A 1 190 ? -5.871 -22.409 -0.006 1.00 88.50 190 GLN A O 1
ATOM 1505 N N . ILE A 1 191 ? -7.541 -21.464 -1.173 1.00 90.00 191 ILE A N 1
ATOM 1506 C CA . ILE A 1 191 ? -7.659 -20.293 -0.292 1.00 90.00 191 ILE A CA 1
ATOM 1507 C C . ILE A 1 191 ? -8.153 -20.726 1.094 1.00 90.00 191 ILE A C 1
ATOM 1509 O O . ILE A 1 191 ? -9.131 -21.461 1.232 1.00 90.00 191 ILE A O 1
ATOM 1513 N N . GLN A 1 192 ? -7.494 -20.220 2.137 1.00 89.38 192 GLN A N 1
ATOM 1514 C CA . GLN A 1 192 ? -7.900 -20.416 3.526 1.00 89.38 192 GLN A CA 1
ATOM 1515 C C . GLN A 1 192 ? -8.496 -19.121 4.082 1.00 89.38 192 GLN A C 1
ATOM 1517 O O . GLN A 1 192 ? -7.853 -18.075 4.061 1.00 89.38 192 GLN A O 1
ATOM 1522 N N . TYR A 1 193 ? -9.716 -19.202 4.616 1.00 88.50 193 TYR A N 1
ATOM 1523 C CA . TYR A 1 193 ? -10.394 -18.079 5.289 1.00 88.50 193 TYR A CA 1
ATOM 1524 C C . TYR A 1 193 ? -10.307 -18.155 6.816 1.00 88.50 193 TYR A C 1
ATOM 1526 O O . TYR A 1 193 ? -10.780 -17.261 7.518 1.00 88.50 193 TYR A O 1
ATOM 1534 N N . THR A 1 194 ? -9.703 -19.228 7.324 1.00 88.94 194 THR A N 1
ATOM 1535 C CA . THR A 1 194 ? -9.485 -19.474 8.746 1.00 88.94 194 THR A CA 1
ATOM 1536 C C . THR A 1 194 ? -8.080 -20.008 8.963 1.00 88.94 194 THR A C 1
ATOM 1538 O O . THR A 1 194 ? -7.626 -20.847 8.185 1.00 88.94 194 THR A O 1
ATOM 1541 N N . TRP A 1 195 ? -7.423 -19.577 10.033 1.00 89.19 195 TRP A N 1
ATOM 1542 C CA . TRP A 1 195 ? -6.057 -19.976 10.375 1.00 89.19 195 TRP A CA 1
ATOM 1543 C C . TRP A 1 195 ? -5.863 -20.074 11.893 1.00 89.19 195 TRP A C 1
ATOM 1545 O O . TRP A 1 195 ? -6.711 -19.657 12.681 1.00 89.19 195 TRP A O 1
ATOM 1555 N N . GLU A 1 196 ? -4.744 -20.661 12.318 1.00 84.38 196 GLU A N 1
ATOM 1556 C CA . GLU A 1 196 ? -4.387 -20.778 13.734 1.00 84.38 196 GLU A CA 1
ATOM 1557 C C . GLU A 1 196 ? -3.656 -19.518 14.214 1.00 84.38 196 GLU A C 1
ATOM 1559 O O . GLU A 1 196 ? -2.632 -19.123 13.648 1.00 84.38 196 GLU A O 1
ATOM 1564 N N . ALA A 1 197 ? -4.149 -18.915 15.300 1.00 82.31 197 ALA A N 1
ATOM 1565 C CA . ALA A 1 197 ? -3.487 -17.783 15.940 1.00 82.31 197 ALA A CA 1
ATOM 1566 C C . ALA A 1 197 ? -2.054 -18.151 16.377 1.00 82.31 197 ALA A C 1
ATOM 1568 O O . ALA A 1 197 ? -1.788 -19.251 16.864 1.00 82.31 197 ALA A O 1
ATOM 1569 N N . GLY A 1 198 ? -1.117 -17.216 16.216 1.00 68.50 198 GLY A N 1
ATOM 1570 C CA . GLY A 1 198 ? 0.278 -17.351 16.643 1.00 68.50 198 GLY A CA 1
ATOM 1571 C C . GLY A 1 198 ? 1.200 -18.150 15.714 1.00 68.50 198 GLY A C 1
ATOM 1572 O O . GLY A 1 198 ? 2.412 -18.113 15.919 1.00 68.50 198 GLY A O 1
ATOM 1573 N N . ARG A 1 199 ? 0.684 -18.824 14.676 1.00 55.59 199 ARG A N 1
ATOM 1574 C CA . ARG A 1 199 ? 1.494 -19.686 13.795 1.00 5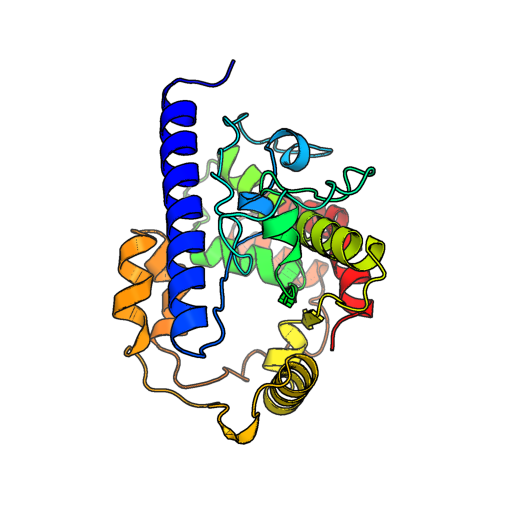5.59 199 ARG A CA 1
ATOM 1575 C C . ARG A 1 199 ? 2.412 -18.922 12.828 1.00 55.59 199 ARG A C 1
ATOM 1577 O O . ARG A 1 199 ? 3.483 -19.419 12.499 1.00 55.59 199 ARG A O 1
ATOM 1584 N N . GLU A 1 200 ? 2.030 -17.714 12.413 1.00 53.59 200 GLU A N 1
ATOM 1585 C CA . GLU A 1 200 ? 2.771 -16.902 11.420 1.00 53.59 200 GLU A CA 1
ATOM 1586 C C . GLU A 1 200 ? 3.553 -15.724 12.034 1.00 53.59 200 GLU A C 1
ATOM 1588 O O . GLU A 1 200 ? 4.404 -15.105 11.395 1.00 53.59 200 GLU A O 1
ATOM 1593 N N . ALA A 1 201 ? 3.303 -15.429 13.312 1.00 48.53 201 ALA A N 1
ATOM 1594 C CA . ALA A 1 201 ? 3.859 -14.283 14.028 1.00 48.53 201 ALA A CA 1
ATOM 1595 C C . ALA A 1 201 ? 5.375 -14.372 14.268 1.00 48.53 201 ALA A C 1
ATOM 1597 O O . ALA A 1 201 ? 6.063 -13.351 14.331 1.00 48.53 201 ALA A O 1
ATOM 1598 N N . SER A 1 202 ? 5.897 -15.593 14.428 1.00 44.25 202 SER A N 1
ATOM 1599 C CA . SER A 1 202 ? 7.261 -15.835 14.908 1.00 44.25 202 SER A CA 1
ATOM 1600 C C . SER A 1 202 ? 8.354 -15.492 13.896 1.00 44.25 202 SER A C 1
ATOM 1602 O O . SER A 1 202 ? 9.501 -15.325 14.297 1.00 44.25 202 SER A O 1
ATOM 1604 N N . THR A 1 203 ? 8.023 -15.394 12.606 1.00 46.66 203 THR A N 1
ATOM 1605 C CA . THR A 1 203 ? 8.984 -15.096 11.529 1.00 46.66 203 THR A CA 1
ATOM 1606 C C . THR A 1 203 ? 8.922 -13.659 11.016 1.00 46.66 203 THR A C 1
ATOM 1608 O O . THR A 1 203 ? 9.920 -13.180 10.501 1.00 46.66 203 THR A O 1
ATOM 1611 N N . VAL A 1 204 ? 7.789 -12.960 11.158 1.00 45.66 204 VAL A N 1
ATOM 1612 C CA . VAL A 1 204 ? 7.629 -11.566 10.685 1.00 45.66 204 VAL A CA 1
ATOM 1613 C C . VAL A 1 204 ? 7.893 -10.552 11.806 1.00 45.66 204 VAL A C 1
ATOM 1615 O O . VAL A 1 204 ? 8.437 -9.476 11.567 1.00 45.66 204 VAL A O 1
ATOM 1618 N N . GLY A 1 205 ? 7.552 -10.893 13.056 1.00 40.12 205 GLY A N 1
ATOM 1619 C CA . GLY A 1 205 ? 7.682 -9.981 14.197 1.00 40.12 205 GLY A CA 1
ATOM 1620 C C . GLY A 1 205 ? 9.120 -9.703 14.652 1.00 40.12 205 GLY A C 1
ATOM 1621 O O . GLY A 1 205 ? 9.351 -8.685 15.300 1.00 40.12 205 GLY A O 1
ATOM 1622 N N . SER A 1 206 ? 10.092 -10.563 14.318 1.00 40.94 206 SER A N 1
ATOM 1623 C CA . SER A 1 206 ? 11.495 -10.377 14.726 1.00 40.94 206 SER A CA 1
ATOM 1624 C C . SER A 1 206 ? 12.189 -9.221 14.005 1.00 40.94 206 SER A C 1
ATOM 1626 O O . SER A 1 206 ? 13.073 -8.592 14.585 1.00 40.94 206 SER A O 1
ATOM 1628 N N . ASP A 1 207 ? 11.768 -8.918 12.775 1.00 43.81 207 ASP A N 1
ATOM 1629 C CA . ASP A 1 207 ? 12.489 -8.003 11.882 1.00 43.81 207 ASP A CA 1
ATOM 1630 C C . ASP A 1 207 ? 11.942 -6.564 11.940 1.00 43.81 207 ASP A C 1
ATOM 1632 O O . ASP A 1 207 ? 12.644 -5.618 11.591 1.00 43.81 207 ASP A O 1
ATOM 1636 N N . LEU A 1 208 ? 10.716 -6.375 12.448 1.00 46.19 208 LEU A N 1
ATOM 1637 C CA . LEU A 1 208 ? 10.051 -5.065 12.574 1.00 46.19 208 LEU A CA 1
ATOM 1638 C C . LEU A 1 208 ? 10.304 -4.355 13.922 1.00 46.19 208 LEU A C 1
ATOM 1640 O O . LEU A 1 208 ? 9.836 -3.234 14.139 1.00 46.19 208 LEU A O 1
ATOM 1644 N N . GLY A 1 209 ? 11.048 -4.981 14.841 1.00 48.66 209 GLY A N 1
ATOM 1645 C CA . GLY A 1 209 ? 11.399 -4.402 16.143 1.00 48.66 209 GLY A CA 1
ATOM 1646 C C . GLY A 1 209 ? 10.191 -4.060 17.036 1.00 48.66 209 GLY A C 1
ATOM 1647 O O . GLY A 1 209 ? 9.099 -4.603 16.883 1.00 48.66 209 GLY A O 1
ATOM 1648 N N . LEU A 1 210 ? 10.383 -3.134 17.987 1.00 41.19 210 LEU A N 1
ATOM 1649 C CA . LEU A 1 210 ? 9.376 -2.717 18.988 1.00 41.19 210 LEU A CA 1
ATOM 1650 C C . LEU A 1 210 ? 8.099 -2.094 18.385 1.00 41.19 210 LEU A C 1
ATOM 1652 O O . LEU A 1 210 ? 7.071 -2.051 19.056 1.00 41.19 210 LEU A O 1
ATOM 1656 N N . ILE A 1 211 ? 8.157 -1.629 17.134 1.00 47.69 211 ILE A N 1
ATOM 1657 C CA . ILE A 1 211 ? 7.022 -1.033 16.412 1.00 47.69 211 ILE A CA 1
ATOM 1658 C C . ILE A 1 211 ? 6.175 -2.129 15.742 1.00 47.69 211 ILE A C 1
ATOM 1660 O O . ILE A 1 211 ? 4.995 -1.924 15.490 1.00 47.69 211 ILE A O 1
ATOM 1664 N N . GLY A 1 212 ? 6.725 -3.323 15.504 1.00 58.00 212 GLY A N 1
ATOM 1665 C CA . GLY A 1 212 ? 6.001 -4.417 14.856 1.00 58.00 212 GLY A CA 1
ATOM 1666 C C . GLY A 1 212 ? 4.901 -5.038 15.719 1.00 58.00 212 GLY A C 1
ATOM 1667 O O . GLY A 1 212 ? 3.856 -5.404 15.192 1.00 58.00 212 GLY A O 1
ATOM 1668 N N . GLU A 1 213 ? 5.092 -5.140 17.040 1.00 64.25 213 GLU A N 1
ATOM 1669 C CA . GLU A 1 213 ? 4.149 -5.862 17.914 1.00 64.25 213 GLU A CA 1
ATOM 1670 C C . GLU A 1 213 ? 2.738 -5.248 17.907 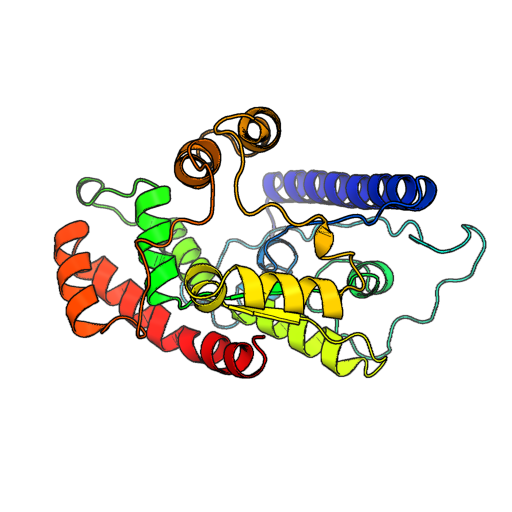1.00 64.25 213 GLU A C 1
ATOM 1672 O O . GLU A 1 213 ? 1.795 -5.989 17.628 1.00 64.25 213 GLU A O 1
ATOM 1677 N N . PRO A 1 214 ? 2.547 -3.923 18.066 1.00 67.44 214 PRO A N 1
ATOM 1678 C CA . PRO A 1 214 ? 1.207 -3.334 18.054 1.00 67.44 214 PRO A CA 1
ATOM 1679 C C . PRO A 1 214 ? 0.524 -3.412 16.685 1.00 67.44 214 PRO A C 1
ATOM 1681 O O . PRO A 1 214 ? -0.691 -3.605 16.617 1.00 67.44 214 PRO A O 1
ATOM 1684 N N . PHE A 1 215 ? 1.300 -3.278 15.602 1.00 67.44 215 PHE A N 1
ATOM 1685 C CA . PHE A 1 215 ? 0.802 -3.363 14.227 1.00 67.44 215 PHE A CA 1
ATOM 1686 C C . PHE A 1 215 ? 0.410 -4.794 13.851 1.00 67.44 215 PHE A C 1
ATOM 1688 O O . PHE A 1 215 ? -0.593 -5.005 13.170 1.00 67.44 215 PHE A O 1
ATOM 1695 N N . LEU A 1 216 ? 1.161 -5.784 14.335 1.00 73.69 216 LEU A N 1
ATOM 1696 C CA . LEU A 1 216 ? 0.907 -7.190 14.055 1.00 73.69 216 LEU A CA 1
ATOM 1697 C C . LEU A 1 216 ? -0.036 -7.840 15.065 1.00 73.69 216 LEU A C 1
ATOM 1699 O O . LEU A 1 216 ? -0.575 -8.892 14.754 1.00 73.69 216 LEU A O 1
ATOM 1703 N N . ARG A 1 217 ? -0.295 -7.251 16.238 1.00 75.06 217 ARG A N 1
ATOM 1704 C CA . ARG A 1 217 ? -1.085 -7.882 17.313 1.00 75.06 217 ARG A CA 1
ATOM 1705 C C . ARG A 1 217 ? -2.424 -8.444 16.840 1.00 75.06 217 ARG A C 1
ATOM 1707 O O . ARG A 1 217 ? -2.781 -9.566 17.182 1.00 75.06 217 ARG A O 1
ATOM 1714 N N . ASN A 1 218 ? -3.155 -7.680 16.028 1.00 74.81 218 ASN A N 1
ATOM 1715 C CA . ASN A 1 218 ? -4.429 -8.150 15.485 1.00 74.81 218 ASN A CA 1
ATOM 1716 C C . ASN A 1 218 ? -4.234 -9.319 14.512 1.00 74.81 218 ASN A C 1
ATOM 1718 O O . ASN A 1 218 ? -5.046 -10.233 14.506 1.00 74.81 218 ASN A O 1
ATOM 1722 N N . LEU A 1 219 ? -3.161 -9.309 13.716 1.00 76.19 219 LEU A N 1
ATOM 1723 C CA . LEU A 1 219 ? -2.820 -10.400 12.804 1.00 76.19 219 LEU A CA 1
ATOM 1724 C C . LEU A 1 219 ? -2.419 -11.662 13.580 1.00 76.19 219 LEU A C 1
ATOM 1726 O O . LEU A 1 219 ? -2.926 -12.741 13.294 1.00 76.19 219 LEU A O 1
ATOM 1730 N N . THR A 1 220 ? -1.559 -11.530 14.595 1.00 76.19 220 THR A N 1
ATOM 1731 C CA . THR A 1 220 ? -1.036 -12.666 15.370 1.00 76.19 220 THR A CA 1
ATOM 1732 C C . THR A 1 220 ? -2.110 -13.360 16.201 1.00 76.19 220 THR A C 1
ATOM 1734 O O . THR A 1 220 ? -2.016 -14.563 16.434 1.00 76.19 220 THR A O 1
ATOM 1737 N N . GLN A 1 221 ? -3.133 -12.623 16.630 1.00 82.06 221 GLN A N 1
ATOM 1738 C CA . GLN A 1 221 ? -4.273 -13.147 17.383 1.00 82.06 221 GLN A CA 1
ATOM 1739 C C . GLN A 1 221 ? -5.450 -13.547 16.487 1.00 82.06 221 GLN A C 1
ATOM 1741 O O . GLN A 1 221 ? -6.424 -14.118 16.978 1.00 82.06 221 GLN A O 1
ATOM 1746 N N . SER A 1 222 ? -5.382 -13.241 15.190 1.00 84.38 222 SER A N 1
ATOM 1747 C CA . SER A 1 222 ? -6.469 -13.541 14.272 1.00 84.38 222 SER A CA 1
ATOM 1748 C C . SER A 1 222 ? -6.577 -15.042 14.003 1.00 84.38 222 SER A C 1
ATOM 1750 O O . SER A 1 222 ? -5.580 -15.762 13.973 1.00 84.38 222 SER A O 1
ATOM 1752 N N . THR A 1 223 ? -7.809 -15.488 13.771 1.00 88.44 223 THR A N 1
ATOM 1753 C CA . THR A 1 223 ? -8.144 -16.833 13.285 1.00 88.44 223 THR A CA 1
ATOM 1754 C C . THR A 1 223 ? -8.906 -16.803 11.958 1.00 88.44 223 THR A C 1
ATOM 1756 O O . THR A 1 223 ? -9.360 -17.843 11.485 1.00 88.44 223 THR A O 1
ATOM 1759 N N . GLY A 1 224 ? -9.062 -15.621 11.351 1.00 87.56 224 GLY A N 1
ATOM 1760 C CA . GLY A 1 224 ? -9.829 -15.407 10.126 1.00 87.56 224 GLY A CA 1
ATOM 1761 C C . GLY A 1 224 ? -10.065 -13.924 9.818 1.00 87.56 224 GLY A C 1
ATOM 1762 O O . GLY A 1 224 ? -9.558 -13.025 10.493 1.00 87.56 224 GLY A O 1
ATOM 1763 N N . VAL A 1 225 ? -10.865 -13.635 8.793 1.00 83.88 225 VAL A N 1
ATOM 1764 C CA . VAL A 1 225 ? -11.249 -12.249 8.471 1.00 83.88 225 VAL A CA 1
ATOM 1765 C C . VAL A 1 225 ? -12.249 -11.730 9.513 1.00 83.88 225 VAL A C 1
ATOM 1767 O O . VAL A 1 225 ? -13.326 -12.295 9.689 1.00 83.88 225 VAL A O 1
ATOM 1770 N N . VAL A 1 226 ? -11.910 -10.636 10.204 1.00 77.25 226 VAL A N 1
ATOM 1771 C CA . VAL A 1 226 ? -12.763 -10.039 11.247 1.00 77.25 226 VAL A CA 1
ATOM 1772 C C . VAL A 1 226 ? -13.869 -9.196 10.604 1.00 77.25 226 VAL A C 1
ATOM 1774 O O . VAL A 1 226 ? -13.658 -8.038 10.248 1.00 77.25 226 VAL A O 1
ATOM 1777 N N . SER A 1 227 ? -15.063 -9.774 10.473 1.00 66.44 227 SER A N 1
ATOM 1778 C CA . SER A 1 227 ? -16.219 -9.156 9.804 1.00 66.44 227 SER A CA 1
ATOM 1779 C C . SER A 1 227 ? -17.018 -8.172 10.667 1.00 66.44 227 SER A C 1
ATOM 1781 O O . SER A 1 227 ? -17.941 -7.539 10.167 1.00 66.44 227 SER A O 1
ATOM 1783 N N . GLU A 1 228 ? -16.707 -8.032 11.957 1.00 61.12 228 GLU A N 1
ATOM 1784 C CA . GLU A 1 228 ? -17.451 -7.156 12.883 1.00 61.12 228 GLU A CA 1
ATOM 1785 C C . GLU A 1 228 ? -17.241 -5.657 12.603 1.00 61.12 228 GLU A C 1
ATOM 1787 O O . GLU A 1 228 ? -18.008 -4.823 13.073 1.00 61.12 228 GLU A O 1
ATOM 1792 N N . LYS A 1 229 ? -16.226 -5.301 11.803 1.00 59.16 229 LYS A N 1
ATOM 1793 C CA . LYS A 1 229 ? -15.915 -3.921 11.390 1.00 59.16 229 LYS A CA 1
ATOM 1794 C C . LYS A 1 229 ? -16.296 -3.663 9.932 1.00 59.16 229 LYS A C 1
ATOM 1796 O O . LYS A 1 229 ? -15.486 -3.166 9.151 1.00 59.16 229 LYS A O 1
ATOM 1801 N N . ARG A 1 230 ? -17.512 -4.047 9.545 1.00 62.06 230 ARG A N 1
ATOM 1802 C CA . ARG A 1 230 ? -18.068 -3.680 8.237 1.00 62.06 230 ARG A CA 1
ATOM 1803 C C . ARG A 1 230 ? -18.405 -2.194 8.252 1.00 62.06 230 ARG A C 1
ATOM 1805 O O . ARG A 1 230 ? -19.325 -1.770 8.939 1.00 62.06 230 ARG A O 1
ATOM 1812 N N . TYR A 1 231 ? -17.623 -1.416 7.518 1.00 66.12 231 TYR A N 1
ATOM 1813 C CA . TYR A 1 231 ? -17.952 -0.031 7.208 1.00 66.12 231 TYR A CA 1
ATOM 1814 C C . TYR A 1 231 ? -18.902 -0.073 6.016 1.00 66.12 231 TYR A C 1
ATOM 1816 O O . TYR A 1 231 ? -18.478 -0.493 4.947 1.00 66.12 231 TYR A O 1
ATOM 1824 N N . GLU A 1 232 ? -20.184 0.241 6.203 1.00 58.03 232 GLU A N 1
ATOM 1825 C CA . GLU A 1 232 ? -21.159 0.249 5.097 1.00 58.03 232 GLU A CA 1
ATOM 1826 C C . GLU A 1 232 ? -20.939 1.450 4.165 1.00 58.03 232 GLU A C 1
ATOM 1828 O O . GLU A 1 232 ? -21.159 1.347 2.962 1.00 58.03 232 GLU A O 1
ATOM 1833 N N . GLU A 1 233 ? -20.406 2.550 4.705 1.00 66.56 233 GLU A N 1
ATOM 1834 C CA . GLU A 1 233 ? -20.120 3.795 3.992 1.00 66.56 233 GLU A CA 1
ATOM 1835 C C . GLU A 1 233 ? -18.771 4.385 4.449 1.00 66.56 233 GLU A C 1
ATOM 1837 O O . GLU A 1 233 ? -18.271 4.027 5.528 1.00 66.56 233 GLU A O 1
ATOM 1842 N N . PRO A 1 234 ? -18.146 5.278 3.649 1.00 73.69 234 PRO A N 1
ATOM 1843 C CA . PRO A 1 234 ? -17.045 6.104 4.130 1.00 73.69 234 PRO A CA 1
ATOM 1844 C C . PRO A 1 234 ? -17.451 6.807 5.432 1.00 73.69 234 PRO A C 1
ATOM 1846 O O . PRO A 1 234 ? -18.585 7.272 5.540 1.00 73.69 234 PRO A O 1
ATOM 1849 N N . PRO A 1 235 ? -16.559 6.882 6.431 1.00 82.56 235 PRO A N 1
ATOM 1850 C CA . PRO A 1 235 ? -16.912 7.490 7.705 1.00 82.56 235 PRO A CA 1
ATOM 1851 C C . PRO A 1 235 ? -17.242 8.978 7.526 1.00 82.56 235 PRO A C 1
ATOM 1853 O O . PRO A 1 235 ? -16.541 9.684 6.796 1.00 82.56 235 PRO A O 1
ATOM 1856 N N . ASP A 1 236 ? -18.274 9.455 8.227 1.00 88.50 236 ASP A N 1
ATOM 1857 C CA . ASP A 1 236 ? -18.584 10.883 8.304 1.00 88.50 236 ASP A CA 1
ATOM 1858 C C . ASP A 1 236 ? -17.421 11.610 8.992 1.00 88.50 236 ASP A C 1
ATOM 1860 O O . ASP A 1 236 ? -17.131 11.391 10.172 1.00 88.50 236 ASP A O 1
ATOM 1864 N N . LEU A 1 237 ? -16.729 12.468 8.238 1.00 89.12 237 LEU A N 1
ATOM 1865 C CA . LEU A 1 237 ? -15.553 13.173 8.739 1.00 89.12 237 LEU A CA 1
ATOM 1866 C C . LEU A 1 237 ? -15.891 14.117 9.893 1.00 89.12 237 LEU A C 1
ATOM 1868 O O . LEU A 1 237 ? -15.079 14.241 10.803 1.00 89.12 237 LEU A O 1
ATOM 1872 N N . ALA A 1 238 ? -17.066 14.748 9.901 1.00 89.06 238 ALA A N 1
ATOM 1873 C CA . ALA A 1 238 ? -17.448 15.655 10.976 1.00 89.06 238 ALA A CA 1
ATOM 1874 C C . ALA A 1 238 ? -17.670 14.891 12.291 1.00 89.06 238 ALA A C 1
ATOM 1876 O O . ALA A 1 238 ? -17.205 15.329 13.347 1.00 89.06 238 ALA A O 1
ATOM 1877 N N . GLU A 1 239 ? -18.317 13.724 12.230 1.00 90.50 239 GLU A N 1
ATOM 1878 C CA . GLU A 1 239 ? -18.471 12.854 13.402 1.00 90.50 239 GLU A CA 1
ATOM 1879 C C . GLU A 1 239 ? -17.128 12.285 13.875 1.00 90.50 239 GLU A C 1
ATOM 1881 O O . GLU A 1 239 ? -16.844 12.242 15.076 1.00 90.50 239 GLU A O 1
ATOM 1886 N N . GLU A 1 240 ? -16.282 11.849 12.941 1.00 92.12 240 GLU A N 1
ATOM 1887 C CA . GLU A 1 240 ? -14.966 11.306 13.268 1.00 92.12 240 GLU A CA 1
ATOM 1888 C C . GLU A 1 240 ? -14.038 12.360 13.875 1.00 92.12 240 GLU A C 1
ATOM 1890 O O . GLU A 1 240 ? -13.342 12.069 14.846 1.00 92.12 240 GLU A O 1
ATOM 1895 N N . MET A 1 241 ? -14.074 13.602 13.392 1.00 92.19 241 MET A N 1
ATOM 1896 C CA . MET A 1 241 ? -13.309 14.705 13.975 1.00 92.19 241 MET A CA 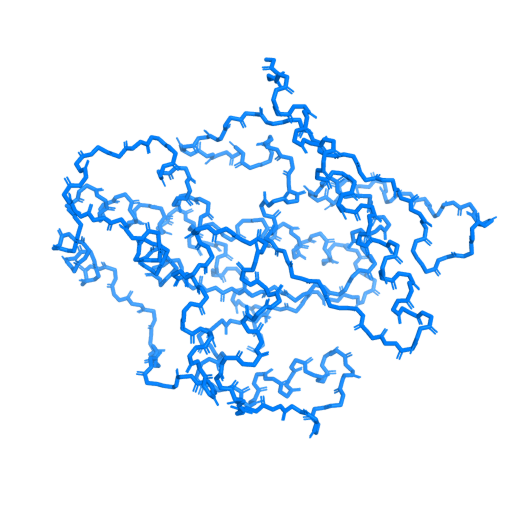1
ATOM 1897 C C . MET A 1 241 ? -13.642 14.937 15.446 1.00 92.19 241 MET A C 1
ATOM 1899 O O . MET A 1 241 ? -12.734 15.220 16.234 1.00 92.19 241 MET A O 1
ATOM 1903 N N . GLN A 1 242 ? -14.915 14.814 15.832 1.00 92.00 242 GLN A N 1
ATOM 1904 C CA . GLN A 1 242 ? -15.304 14.932 17.235 1.00 92.00 242 GLN A CA 1
ATOM 1905 C C . GLN A 1 242 ? -14.642 13.825 18.067 1.00 92.00 242 GLN A C 1
ATOM 1907 O O . GLN A 1 242 ? -13.991 14.118 19.070 1.00 92.00 242 GLN A O 1
ATOM 1912 N N . LYS A 1 243 ? -14.720 12.571 17.606 1.00 92.62 243 LYS A N 1
ATOM 1913 C CA . LYS A 1 243 ? -14.099 11.418 18.281 1.00 92.62 243 LYS A CA 1
ATOM 1914 C C . LYS A 1 243 ? -12.581 11.569 18.378 1.00 92.62 243 LYS A C 1
ATOM 1916 O O . LYS A 1 243 ? -12.005 11.327 19.432 1.00 92.62 243 LYS A O 1
ATOM 1921 N N . TRP A 1 244 ? -11.923 11.997 17.302 1.00 92.56 244 TRP A N 1
ATOM 1922 C CA . TRP A 1 244 ? -10.469 12.181 17.271 1.00 92.56 244 TRP A CA 1
ATOM 1923 C C . TRP A 1 244 ? -10.012 13.345 18.156 1.00 92.56 244 TRP A C 1
ATOM 1925 O O . TRP A 1 244 ? -8.932 13.282 18.744 1.00 92.56 244 TRP A O 1
ATOM 1935 N N . SER A 1 245 ? -10.838 14.387 18.294 1.00 91.12 245 SER A N 1
ATOM 1936 C CA . SER A 1 245 ? -10.563 15.504 19.205 1.00 91.12 245 SER A CA 1
ATOM 1937 C C . SER A 1 245 ? -10.601 15.067 20.668 1.00 91.12 245 SER A C 1
ATOM 1939 O O . SER A 1 245 ? -9.796 15.542 21.466 1.00 91.12 245 SER A O 1
ATOM 1941 N N . GLU A 1 246 ? -11.513 14.155 21.012 1.00 91.12 246 GLU A N 1
ATOM 1942 C CA . GLU A 1 246 ? -11.603 13.543 22.342 1.00 91.12 246 GLU A CA 1
ATOM 1943 C C . GLU A 1 246 ? -10.476 12.523 22.586 1.00 91.12 246 GLU A C 1
ATOM 1945 O O . GLU A 1 246 ? -9.919 12.474 23.681 1.00 91.12 246 GLU A O 1
ATOM 1950 N N . GLU A 1 247 ? -10.125 11.720 21.573 1.00 90.06 247 GLU A N 1
ATOM 1951 C CA . GLU A 1 247 ? -9.097 10.673 21.669 1.00 90.06 247 GLU A CA 1
ATOM 1952 C C . GLU A 1 247 ? -7.673 11.253 21.757 1.00 90.06 247 GLU A C 1
ATOM 1954 O O . GLU A 1 247 ? -6.841 10.721 22.499 1.00 90.06 247 GLU A O 1
ATOM 1959 N N . TRP A 1 248 ? -7.388 12.349 21.042 1.00 87.88 248 TRP A N 1
ATOM 1960 C CA . TRP A 1 248 ? -6.054 12.953 20.999 1.00 87.88 248 TRP A CA 1
ATOM 1961 C C . TRP A 1 248 ? -6.018 14.439 21.366 1.00 87.88 248 TRP A C 1
ATOM 1963 O O . TRP A 1 248 ? -5.381 14.790 22.359 1.00 87.88 248 TRP A O 1
ATOM 1973 N N . ASN A 1 249 ? -6.609 15.302 20.535 1.00 88.38 249 ASN A N 1
ATOM 1974 C CA . ASN A 1 249 ? -6.860 16.737 20.746 1.00 88.38 249 ASN A CA 1
ATOM 1975 C C . ASN A 1 249 ? -7.378 17.369 19.439 1.00 88.38 249 ASN A C 1
ATOM 1977 O O . ASN A 1 249 ? -7.331 16.761 18.364 1.00 88.38 249 ASN A O 1
ATOM 1981 N N . ALA A 1 250 ? -7.858 18.611 19.534 1.00 90.06 250 ALA A N 1
ATOM 1982 C CA . ALA A 1 250 ? -8.407 19.352 18.402 1.00 90.06 250 ALA A CA 1
ATOM 1983 C C . ALA A 1 250 ? -7.364 19.631 17.304 1.00 90.06 250 ALA A C 1
ATOM 1985 O O . ALA A 1 250 ? -7.700 19.627 16.119 1.00 90.06 250 ALA A O 1
ATOM 1986 N N . GLU A 1 251 ? -6.099 19.852 17.671 1.00 87.81 251 GLU A N 1
ATOM 1987 C CA . GLU A 1 251 ? -5.024 20.146 16.725 1.00 87.81 251 GLU A CA 1
ATOM 1988 C C . GLU A 1 251 ? -4.728 18.954 15.804 1.00 87.81 251 GLU A C 1
ATOM 1990 O O . GLU A 1 251 ? -4.649 19.130 14.585 1.00 87.81 251 GLU A O 1
ATOM 1995 N N . ILE A 1 252 ? -4.620 17.736 16.352 1.00 85.69 252 ILE A N 1
ATOM 1996 C CA . ILE A 1 252 ? -4.438 16.516 15.554 1.00 85.69 252 ILE A CA 1
ATOM 1997 C C . ILE A 1 252 ? -5.665 16.252 14.699 1.00 85.69 252 ILE A C 1
ATOM 1999 O O . ILE A 1 252 ? -5.515 15.967 13.512 1.00 85.69 252 ILE A O 1
ATOM 2003 N N . ALA A 1 253 ? -6.864 16.328 15.281 1.00 90.75 253 ALA A N 1
ATOM 2004 C CA . ALA A 1 253 ? -8.090 16.055 14.542 1.00 90.75 253 ALA A CA 1
ATOM 2005 C C . ALA A 1 253 ? -8.196 16.971 13.312 1.00 90.75 253 ALA A C 1
ATOM 2007 O O . ALA A 1 253 ? -8.459 16.497 12.207 1.00 90.75 253 ALA A O 1
ATOM 2008 N N . SER A 1 254 ? -7.879 18.258 13.484 1.00 91.75 254 SER A N 1
ATOM 2009 C CA . SER A 1 254 ? -7.824 19.229 12.389 1.00 91.75 254 SER A CA 1
ATOM 2010 C C . SER A 1 254 ? -6.721 18.925 11.368 1.00 91.75 254 SER A C 1
ATOM 2012 O O . SER A 1 254 ? -6.943 19.032 10.161 1.00 91.75 254 SER A O 1
ATOM 2014 N N . ALA A 1 255 ? -5.530 18.516 11.815 1.00 90.19 255 ALA A N 1
ATOM 2015 C CA . ALA A 1 255 ? -4.444 18.136 10.913 1.00 90.19 255 ALA A CA 1
ATOM 2016 C C . ALA A 1 255 ? -4.790 16.888 10.080 1.00 90.19 255 ALA A C 1
ATOM 2018 O O . ALA A 1 255 ? -4.563 16.881 8.869 1.00 90.19 255 ALA A O 1
ATOM 2019 N N . MET A 1 256 ? -5.375 15.861 10.706 1.00 93.12 256 MET A N 1
ATOM 2020 C CA . MET A 1 256 ? -5.833 14.639 10.040 1.00 93.12 256 MET A CA 1
ATOM 2021 C C . MET A 1 256 ? -6.920 14.943 9.009 1.00 93.12 256 MET A C 1
ATOM 2023 O O . MET A 1 256 ? -6.810 14.483 7.875 1.00 93.12 256 MET A O 1
ATOM 2027 N N . GLU A 1 257 ? -7.924 15.750 9.361 1.00 94.25 257 GLU A N 1
ATOM 2028 C CA . GLU A 1 257 ? -8.972 16.189 8.430 1.00 94.25 257 GLU A CA 1
ATOM 2029 C C . GLU A 1 257 ? -8.368 16.877 7.195 1.00 94.25 257 GLU A C 1
ATOM 2031 O O . GLU A 1 257 ? -8.671 16.516 6.057 1.00 94.25 257 GLU A O 1
ATOM 2036 N N . GLN A 1 258 ? -7.450 17.826 7.402 1.00 93.62 258 GLN A N 1
ATOM 2037 C CA . GLN A 1 258 ? -6.773 18.520 6.304 1.00 93.62 258 GLN A CA 1
ATOM 2038 C C . GLN A 1 258 ? -5.969 17.556 5.423 1.00 93.62 258 GLN A C 1
ATOM 2040 O O . GLN A 1 258 ? -6.000 17.672 4.198 1.00 93.62 258 GLN A O 1
ATOM 2045 N N . MET A 1 259 ? -5.245 16.603 6.019 1.00 94.25 259 MET A N 1
ATOM 2046 C CA . MET A 1 259 ? -4.495 15.589 5.269 1.00 94.25 259 MET A CA 1
ATOM 2047 C C . MET A 1 259 ? -5.424 14.691 4.449 1.00 94.25 259 MET A C 1
ATOM 2049 O O . MET A 1 259 ? -5.129 14.427 3.285 1.00 94.25 259 MET A O 1
ATOM 2053 N N . ILE A 1 260 ? -6.556 14.275 5.022 1.00 94.81 260 ILE A N 1
ATOM 2054 C CA . ILE A 1 260 ? -7.575 13.478 4.333 1.00 94.81 260 ILE A CA 1
ATOM 2055 C C . ILE A 1 260 ? -8.101 14.247 3.123 1.00 94.81 260 ILE A C 1
ATOM 2057 O O . ILE A 1 260 ? -7.996 13.743 2.009 1.00 94.81 260 ILE A O 1
ATOM 2061 N N . HIS A 1 261 ? -8.579 15.481 3.307 1.00 93.31 261 HIS A N 1
ATOM 2062 C CA . HIS A 1 261 ? -9.095 16.296 2.204 1.00 93.31 261 HIS A CA 1
ATOM 2063 C C . HIS A 1 261 ? -8.065 16.498 1.085 1.00 93.31 261 HIS A C 1
ATOM 2065 O O . HIS A 1 261 ? -8.403 16.398 -0.092 1.00 93.31 261 HIS A O 1
ATOM 2071 N N . ASN A 1 262 ? -6.797 16.724 1.434 1.00 92.06 262 ASN A N 1
ATOM 2072 C CA . ASN A 1 262 ? -5.744 16.974 0.448 1.00 92.06 262 ASN A CA 1
ATOM 2073 C C . ASN A 1 262 ? -5.293 15.720 -0.317 1.00 92.06 262 ASN A C 1
ATOM 2075 O O . ASN A 1 262 ? -4.697 15.847 -1.386 1.00 92.06 262 ASN A O 1
ATOM 2079 N N . ARG A 1 263 ? -5.515 14.520 0.232 1.00 92.00 263 ARG A N 1
ATOM 2080 C CA . ARG A 1 263 ? -5.005 13.256 -0.330 1.00 92.00 263 ARG A CA 1
ATOM 2081 C C . ARG A 1 263 ? -6.107 12.309 -0.820 1.00 92.00 263 ARG A C 1
ATOM 2083 O O . ARG A 1 263 ? -5.796 11.298 -1.445 1.00 92.00 263 ARG A O 1
ATOM 2090 N N . LEU A 1 264 ? -7.381 12.647 -0.605 1.00 94.50 264 LEU A N 1
ATOM 2091 C CA . LEU A 1 264 ? -8.528 11.808 -0.972 1.00 94.50 264 LEU A CA 1
ATOM 2092 C C . LEU A 1 264 ? -8.611 11.515 -2.478 1.00 94.50 264 LEU A C 1
ATOM 2094 O O . LEU A 1 264 ? -8.992 10.413 -2.864 1.00 94.50 264 LEU A O 1
ATOM 2098 N N . ALA A 1 265 ? -8.192 12.459 -3.322 1.00 96.44 265 ALA A N 1
ATOM 2099 C CA . ALA A 1 265 ? -8.295 12.333 -4.775 1.00 96.44 265 ALA A CA 1
ATOM 2100 C C . ALA A 1 265 ? -7.574 11.091 -5.337 1.00 96.44 265 ALA A C 1
ATOM 2102 O O . ALA A 1 265 ? -8.042 10.489 -6.302 1.00 96.44 265 ALA A O 1
ATOM 2103 N N . ASP A 1 266 ? -6.453 10.676 -4.738 1.00 97.06 266 ASP A N 1
ATOM 2104 C CA . ASP A 1 266 ? -5.731 9.481 -5.189 1.00 97.06 266 ASP A CA 1
ATOM 2105 C C . ASP A 1 266 ? -6.463 8.188 -4.794 1.00 97.06 266 ASP A C 1
ATOM 2107 O O . ASP A 1 266 ? -6.492 7.237 -5.578 1.00 97.06 266 ASP A O 1
ATOM 2111 N N . TYR A 1 267 ? -7.121 8.169 -3.628 1.00 96.81 267 TYR A N 1
ATOM 2112 C CA . TYR A 1 267 ? -8.016 7.075 -3.236 1.00 96.81 267 TYR A CA 1
ATOM 2113 C C . TYR A 1 267 ? -9.209 6.969 -4.190 1.00 96.81 267 TYR A C 1
ATOM 2115 O O . TYR A 1 267 ? -9.480 5.888 -4.704 1.00 96.81 267 TYR A O 1
ATOM 2123 N N . GLU A 1 268 ? -9.890 8.084 -4.467 1.00 96.62 268 GLU A N 1
ATOM 2124 C CA . GLU A 1 268 ? -11.038 8.133 -5.383 1.00 96.62 268 GLU A CA 1
ATOM 2125 C C . GLU A 1 268 ? -10.665 7.743 -6.815 1.00 96.62 268 GLU A C 1
ATOM 2127 O O . GLU A 1 268 ? -11.468 7.152 -7.536 1.00 96.62 268 GLU A O 1
ATOM 2132 N N . TYR A 1 269 ? -9.447 8.065 -7.246 1.00 98.19 269 TYR A N 1
ATOM 2133 C CA . TYR A 1 269 ? -8.937 7.635 -8.540 1.00 98.19 269 TYR A CA 1
ATOM 2134 C C . TYR A 1 269 ? -8.713 6.121 -8.580 1.00 98.19 269 TYR A C 1
ATOM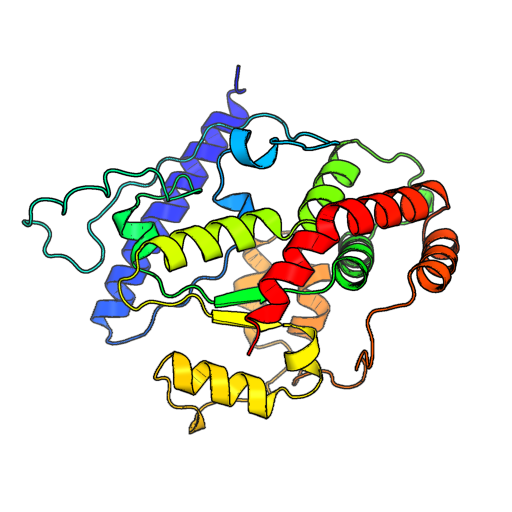 2136 O O . TYR A 1 269 ? -9.217 5.447 -9.477 1.00 98.19 269 TYR A O 1
ATOM 2144 N N . LEU A 1 270 ? -7.975 5.569 -7.611 1.00 97.88 270 LEU A N 1
ATOM 2145 C CA . LEU A 1 270 ? -7.646 4.142 -7.582 1.00 97.88 270 LEU A CA 1
ATOM 2146 C C . LEU A 1 270 ? -8.878 3.264 -7.329 1.00 97.88 270 LEU A C 1
ATOM 2148 O O . LEU A 1 270 ? -8.983 2.182 -7.906 1.00 97.88 270 LEU A O 1
ATOM 2152 N N . SER A 1 271 ? -9.833 3.727 -6.521 1.00 96.06 271 SER A N 1
ATOM 2153 C CA . SER A 1 271 ? -11.039 2.966 -6.178 1.00 96.06 271 SER A CA 1
ATOM 2154 C C . SER A 1 271 ? -11.913 2.652 -7.394 1.00 96.06 271 SER A C 1
ATOM 2156 O O . SER A 1 271 ? -12.536 1.591 -7.425 1.00 96.06 271 SER A O 1
ATOM 2158 N N . GLN A 1 272 ? -11.875 3.481 -8.443 1.00 96.62 272 GLN A N 1
ATOM 2159 C CA . GLN A 1 272 ? -12.554 3.225 -9.724 1.00 96.62 272 GLN A CA 1
ATOM 2160 C C . GLN A 1 272 ? -12.053 1.960 -10.436 1.00 96.62 272 GLN A C 1
ATOM 2162 O O . GLN A 1 272 ? -12.756 1.415 -11.285 1.00 96.62 272 GLN A O 1
ATOM 2167 N N . PHE A 1 273 ? -10.849 1.496 -10.100 1.00 96.31 273 PHE A N 1
ATOM 2168 C CA . PHE A 1 273 ? -10.227 0.299 -10.667 1.00 96.31 273 PHE A CA 1
ATOM 2169 C C . PHE A 1 273 ? -10.231 -0.889 -9.700 1.00 96.31 273 PHE A C 1
ATOM 2171 O O . PHE A 1 273 ? -9.715 -1.951 -10.050 1.00 96.31 273 PHE A O 1
ATOM 2178 N N . SER A 1 274 ? -10.772 -0.715 -8.489 1.00 96.06 274 SER A N 1
ATOM 2179 C CA . SER A 1 274 ? -10.801 -1.774 -7.482 1.00 96.06 274 SER A CA 1
ATOM 2180 C C . SER A 1 274 ? -11.728 -2.915 -7.895 1.00 96.06 274 SER A C 1
ATOM 2182 O O . SER A 1 274 ? -12.861 -2.674 -8.329 1.00 96.06 274 SER A O 1
ATOM 2184 N N . ILE A 1 275 ? -11.246 -4.150 -7.737 1.00 94.31 275 ILE A N 1
ATOM 2185 C CA . ILE A 1 275 ? -12.040 -5.369 -7.959 1.00 94.31 275 ILE A CA 1
ATOM 2186 C C . ILE A 1 275 ? -13.143 -5.554 -6.919 1.00 94.31 275 ILE A C 1
ATOM 2188 O O . ILE A 1 275 ? -13.198 -4.790 -5.930 1.00 94.31 275 ILE A O 1
#

Solvent-accessible surface area (backbone atoms only — not comparable to full-atom values): 16302 Å² total; per-residue (Å²): 135,66,54,73,68,40,48,53,48,18,56,51,52,12,49,54,54,33,50,51,51,55,51,42,49,51,34,50,74,69,78,44,83,78,83,87,87,82,60,56,74,80,45,36,42,50,72,65,67,38,58,92,44,92,47,59,71,83,67,56,48,75,43,61,59,68,86,79,51,81,98,52,66,94,84,62,79,77,75,80,75,70,93,60,88,50,67,73,45,58,59,56,63,73,63,62,68,68,60,81,53,74,44,78,43,68,63,30,82,62,42,46,63,53,47,42,58,41,71,62,67,57,46,83,68,82,69,85,52,69,65,58,55,26,50,50,52,52,61,25,45,36,58,51,57,46,44,53,45,50,35,41,55,70,64,73,77,79,66,67,56,44,32,41,39,54,64,52,41,49,70,40,45,64,64,46,49,45,54,50,20,60,76,68,72,44,76,54,90,74,68,74,71,59,53,69,54,54,74,70,39,76,76,58,46,74,79,50,48,90,66,26,53,58,64,40,44,65,65,31,67,30,46,49,80,74,57,91,75,62,71,91,60,84,77,59,62,72,63,49,37,53,53,36,26,72,66,50,29,62,69,57,24,52,51,50,51,53,40,31,69,75,24,43,64,42,48,62,57,49,54,77,61,34,107

Mean predicted aligned error: 7.99 Å

Nearest PDB structures (foldseek):
  6xkg-assembly2_A  TM=6.254E-01  e=1.796E-01  Homo sapiens
  8w5s-assembly3_C  TM=1.515E-01  e=3.693E+00  Homo sapiens
  1w7b-assembly1_A  TM=1.522E-01  e=4.566E+00  Homo sapiens

InterPro domains:
  IPR027417 P-loop containing nucleoside triphosphate hydrolase [G3DSA:3.40.50.300] (47-272)
  IPR027417 P-loop containing nucleoside triphosphate hydrolase [SSF52540] (48-196)
  IPR053226 Pyrrolopyrazine biosynthesis cluster protein F [PTHR48419] (87-272)

Sequence (275 aa):
MVGPEFQTQARTDGKALSLSEDKMSMTFQENRIPIIMDHPHLLMPTSILNTDARYPRVLRAVPTMKDTFLGLPKNQVSPAVPEENINPTFLPDRFFFSFTPIITIRHPALVLPSYMRAAQMKAETGCFEDQILSDLEIMASLRWERMVFEAFRARNDGLAPIVVDGTKVVQEPQAQMERLCELLGIDGSQIQYTWEAGREASTVGSDLGLIGEPFLRNLTQSTGVVSEKRYEEPPDLAEEMQKWSEEWNAEIASAMEQMIHNRLADYEYLSQFSI

Foldseek 3Di:
DADPVLVVVLAVVQVVQQVVLVVCLVCVVVVHDDDDDDDLVVFAQLVVLQVPDPLRDDGGDHHHHDDCPRPDDNPDDDDDDPPDPLPRGNDDSSVLLVDQAEAEDEQLLVQLVLLCVLQVPFLPVVDDDSVNLSVSLSSLACPSVLSSQVSNVVVVPPRHHAYAYPLCCLAPVLVQLVVVCVSVVHDSVPDDQFADAQPPCPPPVVPVPPSSCSVCVCVNRGGGRDNPPNDVDDDDLVVSLVVVCVRHRNVVSVSSSVSSVVRVVSVVVRVVRHD

Radius of gyration: 20.13 Å; Cα contacts (8 Å, |Δi|>4): 288; chains: 1; bounding box: 48×44×51 Å